Protein AF-A0A2U2S6L4-F1 (afdb_monomer)

Structure (mmCIF, N/CA/C/O backbone):
data_AF-A0A2U2S6L4-F1
#
_entry.id   AF-A0A2U2S6L4-F1
#
loop_
_atom_site.group_PDB
_atom_site.id
_atom_site.type_symbol
_atom_site.label_atom_id
_atom_site.label_alt_id
_atom_site.label_comp_id
_atom_site.label_asym_id
_atom_site.label_entity_id
_atom_site.label_seq_id
_atom_site.pdbx_PDB_ins_code
_atom_site.Cartn_x
_atom_site.Cartn_y
_atom_site.Cartn_z
_atom_site.occupancy
_atom_site.B_iso_or_equiv
_atom_site.auth_seq_id
_atom_site.auth_comp_id
_atom_site.auth_asym_id
_atom_site.auth_atom_id
_atom_site.pdbx_PDB_model_num
ATOM 1 N N . MET A 1 1 ? 7.373 39.836 -43.367 1.00 40.91 1 MET A N 1
ATOM 2 C CA . MET A 1 1 ? 7.093 38.589 -42.622 1.00 40.91 1 MET A CA 1
ATOM 3 C C . MET A 1 1 ? 6.977 38.951 -41.150 1.00 40.91 1 MET A C 1
ATOM 5 O O . MET A 1 1 ? 7.916 39.569 -40.660 1.00 40.91 1 MET A O 1
ATOM 9 N N . PRO A 1 2 ? 5.854 38.688 -40.461 1.00 42.12 2 PRO A N 1
ATOM 10 C CA . PRO A 1 2 ? 5.768 38.986 -39.038 1.00 42.12 2 PRO A CA 1
ATOM 11 C C . PRO A 1 2 ? 6.631 37.982 -38.268 1.00 42.12 2 PRO A C 1
ATOM 13 O O . PRO A 1 2 ? 6.464 36.773 -38.412 1.00 42.12 2 PRO A O 1
ATOM 16 N N . SER A 1 3 ? 7.578 38.494 -37.485 1.00 44.84 3 SER A N 1
ATOM 17 C CA . SER A 1 3 ? 8.370 37.693 -36.554 1.00 44.84 3 SER A CA 1
ATOM 18 C C . SER A 1 3 ? 7.541 37.500 -35.285 1.00 44.84 3 SER A C 1
ATOM 20 O O . SER A 1 3 ? 7.165 38.479 -34.638 1.00 44.84 3 SER A O 1
ATOM 22 N N . ILE A 1 4 ? 7.185 36.257 -34.964 1.00 55.34 4 ILE A N 1
ATOM 23 C CA . ILE A 1 4 ? 6.431 35.930 -33.750 1.00 55.34 4 ILE A CA 1
ATOM 24 C C . ILE A 1 4 ? 7.430 35.873 -32.595 1.00 55.34 4 ILE A C 1
ATOM 26 O O . ILE A 1 4 ? 8.227 34.943 -32.497 1.00 55.34 4 ILE A O 1
ATOM 30 N N . TYR A 1 5 ? 7.387 36.869 -31.715 1.00 46.88 5 TYR A N 1
ATOM 31 C CA . TYR A 1 5 ? 8.168 36.867 -30.482 1.00 46.88 5 TYR A CA 1
ATOM 32 C C . TYR A 1 5 ? 7.398 36.110 -29.399 1.00 46.88 5 TYR A C 1
ATOM 34 O O . TYR A 1 5 ? 6.384 36.586 -28.890 1.00 46.88 5 TYR A O 1
ATOM 42 N N . LEU A 1 6 ? 7.875 34.915 -29.049 1.00 51.97 6 LEU A N 1
ATOM 43 C CA . LEU A 1 6 ? 7.353 34.164 -27.910 1.00 51.97 6 LEU A CA 1
ATOM 44 C C . LEU A 1 6 ? 7.905 34.772 -26.617 1.00 51.97 6 LEU A C 1
ATOM 46 O O . LEU A 1 6 ? 9.115 34.820 -26.404 1.00 51.97 6 LEU A O 1
ATOM 50 N N . THR A 1 7 ? 7.013 35.244 -25.747 1.00 67.88 7 THR A N 1
ATOM 51 C CA . THR A 1 7 ? 7.398 35.706 -24.406 1.00 67.88 7 THR A CA 1
ATOM 52 C C . THR A 1 7 ? 7.781 34.510 -23.520 1.00 67.88 7 THR A C 1
ATOM 54 O O . THR A 1 7 ? 7.307 33.400 -23.774 1.00 67.88 7 THR A O 1
ATOM 57 N N . PRO A 1 8 ? 8.566 34.689 -22.440 1.00 68.25 8 PRO A N 1
ATOM 58 C CA . PRO A 1 8 ? 8.906 33.596 -21.520 1.00 68.25 8 PRO A CA 1
ATOM 59 C C . PRO A 1 8 ? 7.680 32.856 -20.957 1.00 68.25 8 PRO A C 1
ATOM 61 O O . PRO A 1 8 ? 7.705 31.637 -20.795 1.00 68.25 8 PRO A O 1
ATOM 64 N N . ALA A 1 9 ? 6.575 33.574 -20.723 1.00 62.75 9 ALA A N 1
ATOM 65 C CA . ALA A 1 9 ? 5.307 32.979 -20.309 1.00 62.75 9 ALA A CA 1
ATOM 66 C C . ALA A 1 9 ? 4.676 32.137 -21.431 1.00 62.75 9 ALA A C 1
ATOM 68 O O . ALA A 1 9 ? 4.235 31.019 -21.184 1.00 62.75 9 ALA A O 1
ATOM 69 N N . SER A 1 10 ? 4.683 32.636 -22.673 1.00 63.09 10 SER A N 1
ATOM 70 C CA . SER A 1 10 ? 4.192 31.902 -23.848 1.00 63.09 10 SER A CA 1
ATOM 71 C C . SER A 1 10 ? 4.990 30.624 -24.105 1.00 63.09 10 SER A C 1
ATOM 73 O O . SER A 1 10 ? 4.398 29.611 -24.455 1.00 63.09 10 SER A O 1
ATOM 75 N N . ILE A 1 11 ? 6.310 30.655 -23.883 1.00 66.12 11 ILE A N 1
ATOM 76 C CA . ILE A 1 11 ? 7.166 29.465 -23.945 1.00 66.12 11 ILE A CA 1
ATOM 77 C C . ILE A 1 11 ? 6.726 28.471 -22.869 1.00 66.12 11 ILE A C 1
ATOM 79 O O . ILE A 1 11 ? 6.432 27.337 -23.209 1.00 66.12 11 ILE A O 1
ATOM 83 N N . SER A 1 12 ? 6.569 28.898 -21.610 1.00 70.75 12 SER A N 1
ATOM 84 C CA . SER A 1 12 ? 6.139 28.025 -20.504 1.00 70.75 12 SER A CA 1
ATOM 85 C C . SER A 1 12 ? 4.807 27.307 -20.770 1.00 70.75 12 SER A C 1
ATOM 87 O O . SER A 1 12 ? 4.720 26.090 -20.607 1.00 70.75 12 SER A O 1
ATOM 89 N N . TYR A 1 13 ? 3.783 28.027 -21.244 1.00 71.00 13 TYR A N 1
ATOM 90 C CA . TYR A 1 13 ? 2.489 27.427 -21.589 1.00 71.00 13 TYR A CA 1
ATOM 91 C C . TYR A 1 13 ? 2.580 26.476 -22.780 1.00 71.00 13 TYR A C 1
ATOM 93 O O . TYR A 1 13 ? 1.948 25.424 -22.762 1.00 71.00 13 TYR A O 1
ATOM 101 N N . LEU A 1 14 ? 3.375 26.811 -23.799 1.00 65.62 14 LEU A N 1
ATOM 102 C CA . LEU A 1 14 ? 3.595 25.930 -24.942 1.00 65.62 14 LEU A CA 1
ATOM 103 C C . LEU A 1 14 ? 4.304 24.642 -24.503 1.00 65.62 14 LEU A C 1
ATOM 105 O O . LEU A 1 14 ? 3.904 23.560 -24.917 1.00 65.62 14 LEU A O 1
ATOM 109 N N . THR A 1 15 ? 5.293 24.734 -23.609 1.00 64.81 15 THR A N 1
ATOM 110 C CA . THR A 1 15 ? 5.980 23.566 -23.044 1.00 64.81 15 THR A CA 1
ATOM 111 C C . THR A 1 15 ? 5.035 22.724 -22.193 1.00 64.81 15 THR A C 1
ATOM 113 O O . THR A 1 15 ? 5.017 21.509 -22.343 1.00 64.81 15 THR A O 1
ATOM 116 N N . GLN A 1 16 ? 4.214 23.340 -21.337 1.00 63.97 16 GLN A N 1
ATOM 117 C CA . GLN A 1 16 ? 3.205 22.629 -20.542 1.00 63.97 16 GLN A CA 1
ATOM 118 C C . GLN A 1 16 ? 2.153 21.952 -21.423 1.00 63.97 16 GLN A C 1
ATOM 120 O O . GLN A 1 16 ? 1.771 20.819 -21.152 1.00 63.97 16 GLN A O 1
ATOM 125 N N . PHE A 1 17 ? 1.710 22.618 -22.490 1.00 65.12 17 PHE A N 1
ATOM 126 C CA . PHE A 1 17 ? 0.735 22.080 -23.431 1.00 65.12 17 PHE A CA 1
ATOM 127 C C . PHE A 1 17 ? 1.316 20.929 -24.259 1.00 65.12 17 PHE A C 1
ATOM 129 O O . PHE A 1 17 ? 0.673 19.895 -24.383 1.00 65.12 17 PHE A O 1
ATOM 136 N N . ILE A 1 18 ? 2.546 21.062 -24.765 1.00 62.31 18 ILE A N 1
ATOM 137 C CA . ILE A 1 18 ? 3.251 19.989 -25.481 1.00 62.31 18 ILE A CA 1
ATOM 138 C C . ILE A 1 18 ? 3.532 18.812 -24.544 1.00 62.31 18 ILE A C 1
ATOM 140 O O . ILE A 1 18 ? 3.351 17.673 -24.953 1.00 62.31 18 ILE A O 1
ATOM 144 N N . LEU A 1 19 ? 3.914 19.060 -23.288 1.00 58.19 19 LEU A N 1
ATOM 145 C CA . LEU A 1 19 ? 4.127 18.008 -22.294 1.00 58.19 19 LEU A CA 1
ATOM 146 C C . LEU A 1 19 ? 2.813 17.295 -21.952 1.00 58.19 19 LEU A C 1
ATOM 148 O O . LEU A 1 19 ? 2.780 16.073 -21.941 1.00 58.19 19 LEU A O 1
ATOM 152 N N . ALA A 1 20 ? 1.718 18.030 -21.740 1.00 57.88 20 ALA A N 1
ATOM 153 C CA . ALA A 1 20 ? 0.396 17.448 -21.513 1.00 57.88 20 ALA A CA 1
ATOM 154 C C . ALA A 1 20 ? -0.081 16.636 -22.730 1.00 57.88 20 ALA A C 1
ATOM 156 O O . ALA A 1 20 ? -0.574 15.520 -22.575 1.00 57.88 20 ALA A O 1
ATOM 157 N N . LEU A 1 21 ? 0.123 17.151 -23.946 1.00 58.25 21 LEU A N 1
ATOM 158 C CA . LEU A 1 21 ? -0.222 16.462 -25.188 1.00 58.25 21 LEU A CA 1
ATOM 159 C C . LEU A 1 21 ? 0.641 15.206 -25.391 1.00 58.25 21 LEU A C 1
ATOM 161 O O . LEU A 1 21 ? 0.104 14.155 -25.720 1.00 58.25 21 LEU A O 1
ATOM 165 N N . ALA A 1 22 ? 1.947 15.278 -25.118 1.00 57.03 22 ALA A N 1
ATOM 166 C CA . ALA A 1 22 ? 2.870 14.146 -25.169 1.00 57.03 22 ALA A CA 1
ATOM 167 C C . ALA A 1 22 ? 2.536 13.078 -24.116 1.00 57.03 22 ALA A C 1
ATOM 169 O O . ALA A 1 22 ? 2.521 11.903 -24.454 1.00 57.03 22 ALA A O 1
ATOM 170 N N . ILE A 1 23 ? 2.164 13.472 -22.890 1.00 56.69 23 ILE A N 1
ATOM 171 C CA . ILE A 1 23 ? 1.639 12.565 -21.849 1.00 56.69 23 ILE A CA 1
ATOM 172 C C . ILE A 1 23 ? 0.358 11.863 -22.322 1.00 56.69 23 ILE A C 1
ATOM 174 O O . ILE A 1 23 ? 0.094 10.728 -21.936 1.00 56.69 23 ILE A O 1
ATOM 178 N N . THR A 1 24 ? -0.443 12.523 -23.163 1.00 55.47 24 THR A N 1
ATOM 179 C CA . THR A 1 24 ? -1.671 11.934 -23.716 1.00 55.47 24 THR A CA 1
ATOM 180 C C . THR A 1 24 ? -1.384 11.008 -24.909 1.00 55.47 24 THR A C 1
ATOM 182 O O . THR A 1 24 ? -2.159 10.085 -25.155 1.00 55.47 24 THR A O 1
ATOM 185 N N . LEU A 1 25 ? -0.282 11.245 -25.631 1.00 59.03 25 LEU A N 1
ATOM 186 C CA . LEU A 1 25 ? 0.126 10.513 -26.835 1.00 59.03 25 LEU A CA 1
ATOM 187 C C . LEU A 1 25 ? 0.996 9.286 -26.535 1.00 59.03 25 LEU A C 1
ATOM 189 O O . LEU A 1 25 ? 0.786 8.270 -27.175 1.00 59.03 25 LEU A O 1
ATOM 193 N N . PHE A 1 26 ? 1.934 9.367 -25.586 1.00 62.81 26 PHE A N 1
ATOM 194 C CA . PHE A 1 26 ? 2.838 8.273 -25.217 1.00 62.81 26 PHE A CA 1
ATOM 195 C C . PHE A 1 26 ? 3.174 8.322 -23.724 1.00 62.81 26 PHE A C 1
ATOM 197 O O . PHE A 1 26 ? 3.838 9.246 -23.249 1.00 62.81 26 PHE A O 1
ATOM 204 N N . LEU A 1 27 ? 2.741 7.304 -22.979 1.00 73.75 27 LEU A N 1
ATOM 205 C CA . LEU A 1 27 ? 3.004 7.194 -21.544 1.00 73.75 27 LEU A CA 1
ATOM 206 C C . LEU A 1 27 ? 3.323 5.752 -21.156 1.00 73.75 27 LEU A C 1
ATOM 208 O O . LEU A 1 27 ? 2.556 4.836 -21.460 1.00 73.75 27 LEU A O 1
ATOM 212 N N . LEU A 1 28 ? 4.415 5.548 -20.414 1.00 79.44 28 LEU A N 1
ATOM 213 C CA . LEU A 1 28 ? 4.635 4.269 -19.746 1.00 79.44 28 LEU A CA 1
ATOM 214 C C . LEU A 1 28 ? 3.779 4.183 -18.485 1.00 79.44 28 LEU A C 1
ATOM 216 O O . LEU A 1 28 ? 3.779 5.075 -17.641 1.00 79.44 28 LEU A O 1
ATOM 220 N N . ASN A 1 29 ? 3.086 3.067 -18.335 1.00 80.25 29 ASN A N 1
ATOM 221 C CA . ASN A 1 29 ? 2.280 2.734 -17.177 1.00 80.25 29 ASN A CA 1
ATOM 222 C C . ASN A 1 29 ? 2.922 1.551 -16.463 1.00 80.25 29 ASN A C 1
ATOM 224 O O . ASN A 1 29 ? 3.122 0.490 -17.053 1.00 80.25 29 ASN A O 1
ATOM 228 N N . LEU A 1 30 ? 3.240 1.729 -15.187 1.00 84.75 30 LEU A N 1
ATOM 229 C CA . LEU A 1 30 ? 3.787 0.686 -14.336 1.00 84.75 30 LEU A CA 1
ATOM 230 C C . LEU A 1 30 ? 2.748 0.298 -13.286 1.00 84.75 30 LEU A C 1
ATOM 232 O O . LEU A 1 30 ? 2.517 1.041 -12.336 1.00 84.75 30 LEU A O 1
ATOM 236 N N . GLY A 1 31 ? 2.135 -0.869 -13.462 1.00 87.00 31 GLY A N 1
ATOM 237 C CA . GLY A 1 31 ? 1.241 -1.482 -12.485 1.00 87.00 31 GLY A CA 1
ATOM 238 C C . GLY A 1 31 ? 2.015 -2.327 -11.475 1.00 87.00 31 GLY A C 1
ATOM 239 O O . GLY A 1 31 ? 2.869 -3.124 -11.868 1.00 87.00 31 GLY A O 1
ATOM 240 N N . ILE A 1 32 ? 1.705 -2.174 -10.188 1.00 86.06 32 ILE A N 1
ATOM 241 C CA . ILE A 1 32 ? 2.258 -2.970 -9.087 1.00 86.06 32 ILE A CA 1
ATOM 242 C C . ILE A 1 32 ? 1.113 -3.593 -8.290 1.00 86.06 32 ILE A C 1
ATOM 244 O O . ILE A 1 32 ? 0.419 -2.879 -7.574 1.00 86.06 32 ILE A O 1
ATOM 248 N N . ASP A 1 33 ? 0.956 -4.911 -8.363 1.00 89.00 33 ASP A N 1
ATOM 249 C CA . ASP A 1 33 ? 0.065 -5.668 -7.476 1.00 89.00 33 ASP A CA 1
ATOM 250 C C . ASP A 1 33 ? 0.804 -5.979 -6.171 1.00 89.00 33 ASP A C 1
ATOM 252 O O . ASP A 1 33 ? 1.766 -6.757 -6.161 1.00 89.00 33 ASP A O 1
ATOM 256 N N . CYS A 1 34 ? 0.445 -5.284 -5.090 1.00 82.44 34 CYS A N 1
ATOM 257 C CA . CYS A 1 34 ? 1.246 -5.285 -3.874 1.00 82.44 34 CYS A CA 1
ATOM 258 C C . CYS A 1 34 ? 0.904 -6.461 -2.952 1.00 82.44 34 CYS A C 1
ATOM 260 O O . CYS A 1 34 ? -0.242 -6.721 -2.600 1.00 82.44 34 CYS A O 1
ATOM 262 N N . ALA A 1 35 ? 1.950 -7.092 -2.427 1.00 81.75 35 ALA A N 1
ATOM 263 C CA . ALA A 1 35 ? 1.879 -8.138 -1.420 1.00 81.75 35 ALA A CA 1
ATOM 264 C C . ALA A 1 35 ? 2.889 -7.863 -0.298 1.00 81.75 35 ALA A C 1
ATOM 266 O O . ALA A 1 35 ? 3.902 -7.193 -0.497 1.00 81.75 35 ALA A O 1
ATOM 267 N N . THR A 1 36 ? 2.631 -8.411 0.891 1.00 79.12 36 THR A N 1
ATOM 268 C CA . THR A 1 36 ? 3.566 -8.332 2.030 1.00 79.12 36 THR A CA 1
ATOM 269 C C . THR A 1 36 ? 4.809 -9.198 1.832 1.00 79.12 36 THR A C 1
ATOM 271 O O . THR A 1 36 ? 5.859 -8.904 2.397 1.00 79.12 36 THR A O 1
ATOM 274 N N . ASP A 1 37 ? 4.698 -10.251 1.022 1.00 82.50 37 ASP A N 1
ATOM 275 C CA . ASP A 1 37 ? 5.812 -11.081 0.579 1.00 82.50 37 ASP A CA 1
ATOM 276 C C . ASP A 1 37 ? 6.325 -10.560 -0.777 1.00 82.50 37 ASP A C 1
ATOM 278 O O . ASP A 1 37 ? 5.578 -10.615 -1.760 1.00 82.50 37 ASP A O 1
ATOM 282 N N . PRO A 1 38 ? 7.584 -10.091 -0.876 1.00 78.88 38 PRO A N 1
ATOM 283 C CA . PRO A 1 38 ? 8.157 -9.602 -2.129 1.00 78.88 38 PRO A CA 1
ATOM 284 C C . PRO A 1 38 ? 8.105 -10.612 -3.281 1.00 78.88 38 PRO A C 1
ATOM 286 O O . PRO A 1 38 ? 8.067 -10.202 -4.438 1.00 78.88 38 PRO A O 1
ATOM 289 N N . ALA A 1 39 ? 8.089 -11.918 -2.987 1.00 85.25 39 ALA A N 1
ATOM 290 C CA . ALA A 1 39 ? 7.991 -12.971 -3.996 1.00 85.25 39 ALA A CA 1
ATOM 291 C C . ALA A 1 39 ? 6.586 -13.109 -4.613 1.00 85.25 39 ALA A C 1
ATOM 293 O O . ALA A 1 39 ? 6.388 -13.898 -5.534 1.00 85.25 39 ALA A O 1
ATOM 294 N N . LYS A 1 40 ? 5.605 -12.368 -4.090 1.00 84.81 40 LYS A N 1
ATOM 295 C CA . LYS A 1 40 ? 4.209 -12.361 -4.547 1.00 84.81 40 LYS A CA 1
ATOM 296 C C . LYS A 1 40 ? 3.778 -11.017 -5.124 1.00 84.81 40 LYS A C 1
ATOM 298 O O . LYS A 1 40 ? 2.611 -10.855 -5.446 1.00 84.81 40 LYS A O 1
ATOM 303 N N . VAL A 1 41 ? 4.700 -10.063 -5.249 1.00 86.25 41 VAL A N 1
ATOM 304 C CA . VAL A 1 41 ? 4.415 -8.766 -5.869 1.00 86.25 41 VAL A CA 1
ATOM 305 C C . VAL A 1 41 ? 4.443 -8.917 -7.384 1.00 86.25 41 VAL A C 1
ATOM 307 O O . VAL A 1 41 ? 5.458 -9.343 -7.939 1.00 86.25 41 VAL A O 1
ATOM 310 N N . GLY A 1 42 ? 3.352 -8.555 -8.051 1.00 91.69 42 GLY A N 1
ATOM 311 C CA . GLY A 1 42 ? 3.271 -8.499 -9.509 1.00 91.69 42 GLY A CA 1
ATOM 312 C C . GLY A 1 42 ? 3.690 -7.129 -10.036 1.00 91.69 42 GLY A C 1
ATOM 313 O O . GLY A 1 42 ? 3.348 -6.106 -9.452 1.00 91.69 42 GLY A O 1
ATOM 314 N N . LEU A 1 43 ? 4.425 -7.095 -11.145 1.00 92.06 43 LEU A N 1
ATOM 315 C CA . LEU A 1 43 ? 4.815 -5.877 -11.852 1.00 92.06 43 LEU A CA 1
ATOM 316 C C . LEU A 1 43 ? 4.431 -6.006 -13.323 1.00 92.06 43 LEU A C 1
ATOM 318 O O . LEU A 1 43 ? 4.808 -6.987 -13.965 1.00 92.06 43 LEU A O 1
ATOM 322 N N . ALA A 1 44 ? 3.750 -5.004 -13.868 1.00 94.94 44 ALA A N 1
ATOM 323 C CA . ALA A 1 44 ? 3.414 -4.924 -15.284 1.00 94.94 44 ALA A CA 1
ATOM 324 C C . ALA A 1 44 ? 3.838 -3.567 -15.849 1.00 94.94 44 ALA A C 1
ATOM 326 O O . ALA A 1 44 ? 3.433 -2.530 -15.333 1.00 94.94 44 ALA A O 1
ATOM 327 N N . LEU A 1 45 ? 4.645 -3.579 -16.908 1.00 92.75 45 LEU A N 1
ATOM 328 C CA . LEU A 1 45 ? 4.951 -2.393 -17.696 1.00 92.75 45 LEU A CA 1
ATOM 329 C C . LEU A 1 45 ? 4.090 -2.411 -18.949 1.00 92.75 45 LEU A C 1
ATOM 331 O O . LEU A 1 45 ? 4.112 -3.390 -19.698 1.00 92.75 45 LEU A O 1
ATOM 335 N N . ALA A 1 46 ? 3.386 -1.319 -19.189 1.00 90.31 46 ALA A N 1
ATOM 336 C CA . ALA A 1 46 ? 2.590 -1.119 -20.378 1.00 90.31 46 ALA A CA 1
ATOM 337 C C . ALA A 1 46 ? 2.902 0.227 -21.024 1.00 90.31 46 ALA A C 1
ATOM 339 O O . ALA A 1 46 ? 3.247 1.187 -20.340 1.00 90.31 46 ALA A O 1
ATOM 340 N N . GLU A 1 47 ? 2.750 0.301 -22.333 1.00 90.00 47 GLU A N 1
ATOM 341 C CA . GLU A 1 47 ? 2.757 1.550 -23.078 1.00 90.00 47 GLU A CA 1
ATOM 342 C C . GLU A 1 47 ? 1.320 1.936 -23.408 1.00 90.00 47 GLU A C 1
ATOM 344 O O . GLU A 1 47 ? 0.497 1.091 -23.766 1.00 90.00 47 GLU A O 1
ATOM 349 N N . TRP A 1 48 ? 1.005 3.212 -23.216 1.00 80.69 48 TRP A N 1
ATOM 350 C CA . TRP A 1 48 ? -0.232 3.812 -23.680 1.00 80.69 48 TRP A CA 1
ATOM 351 C C . TRP A 1 48 ? 0.069 4.695 -24.879 1.00 80.69 48 TRP A C 1
ATOM 353 O O . TRP A 1 48 ? 0.775 5.692 -24.729 1.00 80.69 48 TRP A O 1
ATOM 363 N N . ASP A 1 49 ? -0.501 4.336 -26.024 1.00 83.38 49 ASP A N 1
ATOM 364 C CA . ASP A 1 49 ? -0.441 5.108 -27.262 1.00 83.38 49 ASP A CA 1
ATOM 365 C C . ASP A 1 49 ? -1.844 5.197 -27.868 1.00 83.38 49 ASP A C 1
ATOM 367 O O . ASP A 1 49 ? -2.515 4.182 -28.064 1.00 83.38 49 ASP A O 1
ATOM 371 N N . ASN A 1 50 ? -2.311 6.419 -28.143 1.00 76.88 50 ASN A N 1
ATOM 372 C CA . ASN A 1 50 ? -3.535 6.686 -28.909 1.00 76.88 50 ASN A CA 1
ATOM 373 C C . ASN A 1 50 ? -4.744 5.806 -28.518 1.00 76.88 50 ASN A C 1
ATOM 375 O O . ASN A 1 50 ? -5.370 5.149 -29.354 1.00 76.88 50 ASN A O 1
ATOM 379 N N . HIS A 1 51 ? -5.092 5.807 -27.228 1.00 78.25 51 HIS A N 1
ATOM 380 C CA . HIS A 1 51 ? -6.204 5.034 -26.650 1.00 78.25 51 HIS A CA 1
ATOM 381 C C . HIS A 1 51 ? -6.027 3.510 -26.618 1.00 78.25 51 HIS A C 1
ATOM 383 O O . HIS A 1 51 ? -6.995 2.780 -26.387 1.00 78.25 51 HIS A O 1
ATOM 38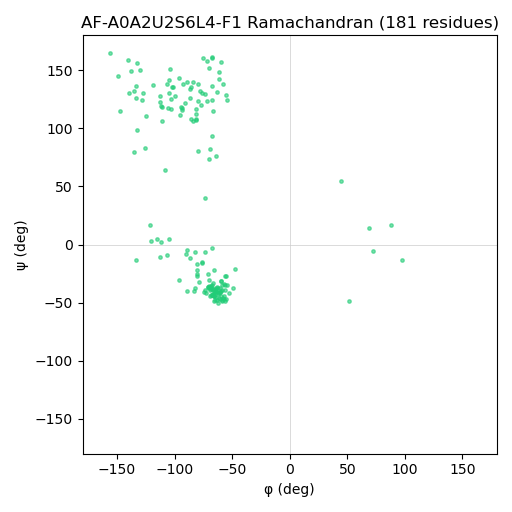9 N N . ARG A 1 52 ? -4.808 3.012 -26.825 1.00 84.50 52 ARG A N 1
ATOM 390 C CA . ARG A 1 52 ? -4.470 1.596 -26.701 1.00 84.50 52 ARG A CA 1
ATOM 391 C C . ARG A 1 52 ? -3.424 1.406 -25.617 1.00 84.50 52 ARG A C 1
ATOM 393 O O . ARG A 1 52 ? -2.456 2.152 -25.539 1.00 84.50 52 ARG A O 1
ATOM 400 N N . THR A 1 53 ? -3.627 0.375 -24.805 1.00 87.56 53 THR A N 1
ATOM 401 C CA . THR A 1 53 ? -2.627 -0.116 -23.858 1.00 87.56 53 THR A CA 1
ATOM 402 C C . THR A 1 53 ? -2.000 -1.380 -24.423 1.00 87.56 53 THR A C 1
ATOM 404 O O . THR A 1 53 ? -2.717 -2.346 -24.688 1.00 87.56 53 THR A O 1
ATOM 407 N N . GLU A 1 54 ? -0.679 -1.411 -24.543 1.00 93.06 54 GLU A N 1
ATOM 408 C CA . GLU A 1 54 ? 0.072 -2.629 -24.833 1.00 93.06 54 GLU A CA 1
ATOM 409 C C . GLU A 1 54 ? 0.919 -3.019 -23.624 1.00 93.06 54 GLU A C 1
ATOM 411 O O . GLU A 1 54 ? 1.675 -2.209 -23.095 1.00 93.06 54 GLU A O 1
ATOM 416 N N . ILE A 1 55 ? 0.800 -4.267 -23.165 1.00 94.50 55 ILE A N 1
ATOM 417 C CA . ILE A 1 55 ? 1.636 -4.781 -22.077 1.00 94.50 55 ILE A CA 1
ATOM 418 C C . ILE A 1 55 ? 2.982 -5.197 -22.664 1.00 94.50 55 ILE A C 1
ATOM 420 O O . ILE A 1 55 ? 3.075 -6.185 -23.387 1.00 94.50 55 ILE A O 1
ATOM 424 N N . LEU A 1 56 ? 4.035 -4.477 -22.296 1.00 94.19 56 LEU A N 1
ATOM 425 C CA . LEU A 1 56 ? 5.392 -4.739 -22.760 1.00 94.19 56 LEU A CA 1
ATOM 426 C C . LEU A 1 56 ? 6.070 -5.836 -21.938 1.00 94.19 56 LEU A C 1
ATOM 428 O O . LEU A 1 56 ? 6.841 -6.640 -22.465 1.00 94.19 56 LEU A O 1
ATOM 432 N N . ARG A 1 57 ? 5.859 -5.834 -20.615 1.00 94.94 57 ARG A N 1
ATOM 433 C CA . ARG A 1 57 ? 6.538 -6.745 -19.681 1.00 94.94 57 ARG A CA 1
ATOM 434 C C . ARG A 1 57 ? 5.653 -7.069 -18.492 1.00 94.94 57 ARG A C 1
ATOM 436 O O . ARG A 1 57 ? 4.977 -6.193 -17.967 1.00 94.94 57 ARG A O 1
ATOM 443 N N . VAL A 1 58 ? 5.753 -8.303 -18.006 1.00 95.00 58 VAL A N 1
ATOM 444 C CA . VAL A 1 58 ? 5.175 -8.730 -16.728 1.00 95.00 58 VAL A CA 1
ATOM 445 C C . VAL A 1 58 ? 6.208 -9.557 -15.983 1.00 95.00 58 VAL A C 1
ATOM 447 O O . VAL A 1 58 ? 6.821 -10.452 -16.564 1.00 95.00 58 VAL A O 1
ATOM 450 N N . VAL A 1 59 ? 6.419 -9.265 -14.702 1.00 94.88 59 VAL A N 1
ATOM 451 C CA . VAL A 1 59 ? 7.247 -10.098 -13.826 1.00 94.88 59 VAL A CA 1
ATOM 452 C C . VAL A 1 59 ? 6.638 -10.198 -12.438 1.00 94.88 59 VAL A C 1
ATOM 454 O O . VAL A 1 59 ? 5.881 -9.334 -12.010 1.00 94.88 59 VAL A O 1
ATOM 457 N N . VAL A 1 60 ? 7.027 -11.243 -11.717 1.00 93.31 60 VAL A N 1
ATOM 458 C CA . VAL A 1 60 ? 6.781 -11.369 -10.281 1.00 93.31 60 VAL A CA 1
ATOM 459 C C . VAL A 1 60 ? 8.095 -11.099 -9.550 1.00 93.31 60 VAL A C 1
ATOM 461 O O . VAL A 1 60 ? 9.174 -11.468 -10.032 1.00 93.31 60 VAL A O 1
ATOM 464 N N . GLY A 1 61 ? 8.015 -10.417 -8.411 1.00 84.38 61 GLY A N 1
ATOM 465 C CA . GLY A 1 61 ? 9.161 -10.146 -7.557 1.00 84.38 61 GLY A CA 1
ATOM 466 C C . GLY A 1 61 ? 9.831 -11.430 -7.064 1.00 84.38 61 GLY A C 1
ATOM 467 O O . GLY A 1 61 ? 9.249 -12.511 -7.036 1.00 84.38 61 GLY A O 1
ATOM 468 N N . SER A 1 62 ? 11.105 -11.328 -6.694 1.00 82.12 62 SER A N 1
ATOM 469 C CA . SER A 1 62 ? 11.817 -12.398 -5.989 1.00 82.12 62 SER A CA 1
ATOM 470 C C . SER A 1 62 ? 12.996 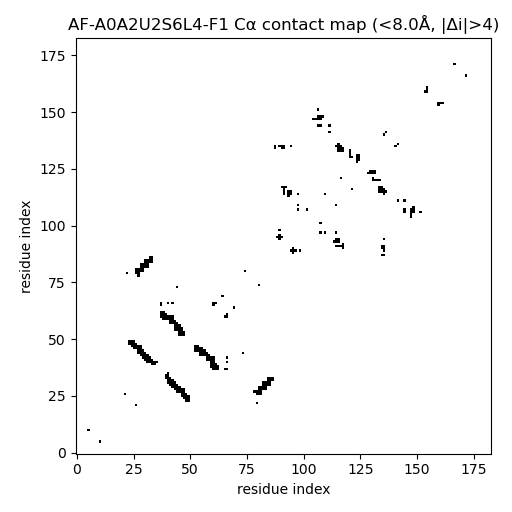-11.819 -5.202 1.00 82.12 62 SER A C 1
ATOM 472 O O . SER A 1 62 ? 13.428 -10.701 -5.493 1.00 82.12 62 SER A O 1
ATOM 474 N N . PRO A 1 63 ? 13.591 -12.565 -4.255 1.00 73.31 63 PRO A N 1
ATOM 475 C CA . PRO A 1 63 ? 14.783 -12.101 -3.541 1.00 73.31 63 PRO A CA 1
ATOM 476 C C . PRO A 1 63 ? 15.956 -11.736 -4.470 1.00 73.31 63 PRO A C 1
ATOM 478 O O . PRO A 1 63 ? 16.675 -10.778 -4.209 1.00 73.31 63 PRO A O 1
ATOM 481 N N . ALA A 1 64 ? 16.123 -12.458 -5.586 1.00 76.06 64 ALA A N 1
ATOM 482 C CA . ALA A 1 64 ? 17.178 -12.204 -6.574 1.00 76.06 64 ALA A CA 1
ATOM 483 C C . ALA A 1 64 ? 16.845 -11.059 -7.553 1.00 76.06 64 ALA A C 1
ATOM 485 O O . ALA A 1 64 ? 17.742 -10.477 -8.165 1.00 76.06 64 ALA A O 1
ATOM 486 N N . LYS A 1 65 ? 15.558 -10.732 -7.721 1.00 75.62 65 LYS A N 1
ATOM 487 C CA . LYS A 1 65 ? 15.057 -9.647 -8.577 1.00 75.62 65 LYS A CA 1
ATOM 488 C C . LYS A 1 65 ? 14.170 -8.739 -7.740 1.00 75.62 65 LYS A C 1
ATOM 490 O O . LYS A 1 65 ? 12.947 -8.886 -7.727 1.00 75.62 65 LYS A O 1
ATOM 495 N N . THR A 1 66 ? 14.801 -7.816 -7.021 1.00 80.81 66 THR A N 1
ATOM 496 C CA . THR A 1 66 ? 14.053 -6.867 -6.198 1.00 80.81 66 THR A CA 1
ATOM 497 C C . THR A 1 66 ? 13.128 -6.021 -7.073 1.00 80.81 66 THR A C 1
ATOM 499 O O . THR A 1 66 ? 13.427 -5.717 -8.234 1.00 80.81 66 THR A O 1
ATOM 502 N N . ILE A 1 67 ? 11.993 -5.628 -6.497 1.00 79.75 67 ILE A N 1
ATOM 503 C CA . ILE A 1 67 ? 10.998 -4.775 -7.154 1.00 79.75 67 ILE A CA 1
ATOM 504 C C . ILE A 1 67 ? 11.654 -3.469 -7.614 1.00 79.75 67 ILE A C 1
ATOM 506 O O . ILE A 1 67 ? 11.582 -3.124 -8.789 1.00 79.75 67 ILE A O 1
ATOM 510 N N . ALA A 1 68 ? 12.406 -2.812 -6.726 1.00 81.69 68 ALA A N 1
ATOM 511 C CA . ALA A 1 68 ? 13.110 -1.567 -7.027 1.00 81.69 68 ALA A CA 1
ATOM 512 C C . ALA A 1 68 ? 14.095 -1.700 -8.204 1.00 81.69 68 ALA A C 1
ATOM 514 O O . ALA A 1 68 ? 14.073 -0.873 -9.113 1.00 81.69 68 ALA A O 1
ATOM 515 N N . ASN A 1 69 ? 14.908 -2.764 -8.241 1.00 80.50 69 ASN A N 1
ATOM 516 C CA . ASN A 1 69 ? 15.848 -2.978 -9.347 1.00 80.50 69 ASN A CA 1
ATOM 517 C C . ASN A 1 69 ? 15.130 -3.262 -10.669 1.00 80.50 69 ASN A C 1
ATOM 519 O O . ASN A 1 69 ? 15.629 -2.901 -11.731 1.00 80.50 69 ASN A O 1
ATOM 523 N N . THR A 1 70 ? 13.973 -3.922 -10.618 1.00 85.44 70 THR A N 1
ATOM 524 C CA . THR A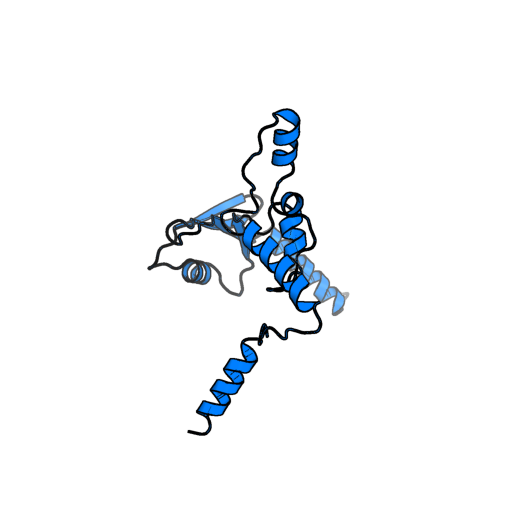 1 70 ? 13.154 -4.176 -11.807 1.00 85.44 70 THR A CA 1
ATOM 525 C C . THR A 1 70 ? 12.614 -2.866 -12.372 1.00 85.44 70 THR A C 1
ATOM 527 O O . THR A 1 70 ? 12.791 -2.606 -13.558 1.00 85.44 70 THR A O 1
ATOM 530 N N . ILE A 1 71 ? 12.043 -2.016 -11.516 1.00 84.00 71 ILE A N 1
ATOM 531 C CA . ILE A 1 71 ? 11.517 -0.699 -11.894 1.00 84.00 71 ILE A CA 1
ATOM 532 C C . ILE A 1 71 ? 12.629 0.182 -12.471 1.00 84.00 71 ILE A C 1
ATOM 534 O O . ILE A 1 71 ? 12.473 0.732 -13.557 1.00 84.00 71 ILE A O 1
ATOM 538 N N . PHE A 1 72 ? 13.786 0.241 -11.804 1.00 84.38 72 PHE A N 1
ATOM 539 C CA . PHE A 1 72 ? 14.941 1.018 -12.264 1.00 84.38 72 PHE A CA 1
ATOM 540 C C . PHE A 1 72 ? 15.451 0.586 -13.649 1.00 84.38 72 PHE A C 1
ATOM 542 O O . PHE A 1 72 ? 15.962 1.397 -14.405 1.00 84.38 7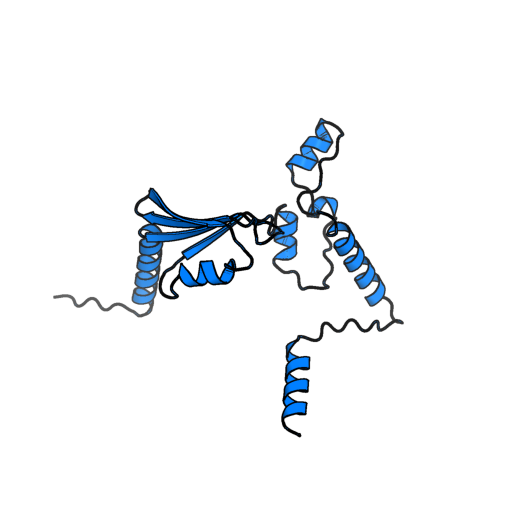2 PHE A O 1
ATOM 549 N N . ARG A 1 73 ? 15.314 -0.696 -14.008 1.00 86.81 73 ARG A N 1
ATOM 550 C CA . ARG A 1 73 ? 15.697 -1.207 -15.337 1.00 86.81 73 ARG A CA 1
ATOM 551 C C . ARG A 1 73 ? 14.652 -0.949 -16.419 1.00 86.81 73 ARG A C 1
ATOM 553 O O . ARG A 1 73 ? 14.937 -1.166 -17.595 1.00 86.81 73 ARG A O 1
ATOM 560 N N . TRP A 1 74 ? 13.423 -0.634 -16.032 1.00 87.38 74 TRP A N 1
ATOM 561 C CA . TRP A 1 74 ? 12.311 -0.422 -16.953 1.00 87.38 74 TRP A CA 1
ATOM 562 C C . TRP A 1 74 ? 12.105 1.047 -17.283 1.00 87.38 74 TRP A C 1
ATOM 564 O O . TRP A 1 74 ? 11.660 1.345 -18.384 1.00 87.38 74 TRP A O 1
ATOM 574 N N . LEU A 1 75 ? 12.429 1.935 -16.346 1.00 82.94 75 LEU A N 1
ATOM 575 C CA . LEU A 1 75 ? 12.222 3.368 -16.478 1.00 82.94 75 LEU A CA 1
ATOM 576 C C . LEU A 1 75 ? 13.555 4.078 -16.703 1.00 82.94 75 LEU A C 1
ATOM 578 O O . LEU A 1 75 ? 14.538 3.782 -16.023 1.00 82.94 75 LEU A O 1
ATOM 582 N N . THR A 1 76 ? 13.576 5.046 -17.615 1.00 78.50 76 THR A N 1
ATOM 583 C CA . THR A 1 76 ? 14.682 6.001 -17.739 1.00 78.50 76 THR A CA 1
ATOM 584 C C . THR A 1 76 ? 14.265 7.353 -17.151 1.00 78.50 76 THR A C 1
ATOM 586 O O . THR A 1 76 ? 13.073 7.669 -17.152 1.00 78.50 76 THR A O 1
ATOM 589 N N . PRO A 1 77 ? 15.202 8.167 -16.627 1.00 71.00 77 PRO A N 1
ATOM 590 C CA . PRO A 1 77 ? 14.877 9.475 -16.048 1.00 71.00 77 PRO A CA 1
ATOM 591 C C . PRO A 1 77 ? 14.144 10.428 -17.004 1.00 71.00 77 PRO A C 1
ATOM 593 O O . PRO A 1 77 ? 13.414 11.311 -16.562 1.00 71.00 77 PRO A O 1
ATOM 596 N N . GLU A 1 78 ? 14.348 10.261 -18.307 1.00 74.69 78 GLU A N 1
ATOM 597 C CA . GLU A 1 78 ? 13.821 11.130 -19.358 1.00 74.69 78 GLU A CA 1
ATOM 598 C C . GLU A 1 78 ? 12.405 10.738 -19.803 1.00 74.69 78 GLU A C 1
ATOM 600 O O . GLU A 1 78 ? 11.763 11.498 -20.529 1.00 74.69 78 GLU A O 1
ATOM 605 N N . GLN A 1 79 ? 11.911 9.567 -19.386 1.00 72.38 79 GLN A N 1
ATOM 606 C CA . GLN A 1 79 ? 10.619 9.047 -19.815 1.00 72.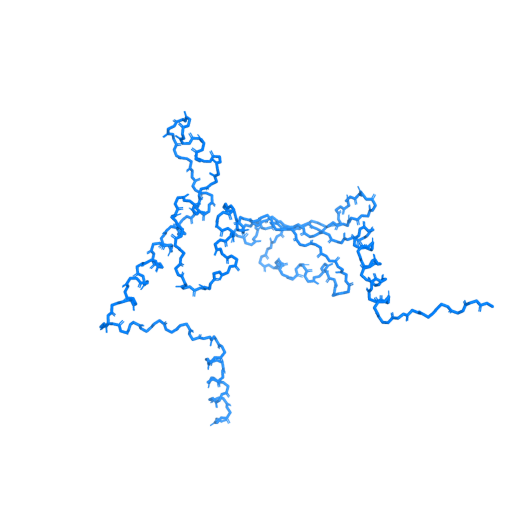38 79 GLN A CA 1
ATOM 607 C C . GLN A 1 79 ? 9.561 9.237 -18.720 1.00 72.38 79 GLN A C 1
ATOM 609 O O . GLN A 1 79 ? 9.674 8.639 -17.645 1.00 72.38 79 GLN A O 1
ATOM 614 N N . PRO A 1 80 ? 8.506 10.036 -18.963 1.00 70.25 80 PRO A N 1
ATOM 615 C CA . PRO A 1 80 ? 7.411 10.149 -18.015 1.00 70.25 80 PRO A CA 1
ATOM 616 C C . PRO A 1 80 ? 6.721 8.790 -17.860 1.00 70.25 80 PRO A C 1
ATOM 618 O O . PRO A 1 80 ? 6.384 8.128 -18.844 1.00 70.25 80 PRO A O 1
ATOM 621 N N . ALA A 1 81 ? 6.512 8.382 -16.610 1.00 77.88 81 ALA A N 1
ATOM 622 C CA . ALA A 1 81 ? 5.843 7.136 -16.275 1.00 77.88 81 ALA A CA 1
ATOM 623 C C . ALA A 1 81 ? 4.789 7.360 -15.189 1.00 77.88 81 ALA A C 1
ATOM 625 O O . ALA A 1 81 ? 5.040 8.038 -14.190 1.00 77.88 81 ALA A O 1
ATOM 626 N N . LEU A 1 82 ? 3.616 6.760 -15.374 1.00 79.69 82 LEU A N 1
ATOM 627 C CA . LEU A 1 82 ? 2.579 6.681 -14.355 1.00 79.69 82 LEU A CA 1
ATOM 628 C C . LEU A 1 82 ? 2.765 5.399 -13.547 1.00 79.69 82 LEU A C 1
ATOM 630 O O . LEU A 1 82 ? 2.722 4.295 -14.089 1.00 79.69 82 LEU A O 1
ATOM 634 N N . LEU A 1 83 ? 2.945 5.550 -12.237 1.00 78.94 83 LEU A N 1
ATOM 635 C CA . LEU A 1 83 ? 3.010 4.434 -11.303 1.00 78.94 83 LEU A CA 1
ATOM 636 C C . LEU A 1 83 ? 1.629 4.186 -10.690 1.00 78.94 83 LEU A C 1
ATOM 638 O O . LEU A 1 83 ? 1.103 5.042 -9.981 1.00 78.94 83 LEU A O 1
ATOM 642 N N . ALA A 1 84 ? 1.068 3.004 -10.925 1.00 78.75 84 ALA A N 1
ATOM 643 C CA . ALA A 1 84 ? -0.178 2.546 -10.328 1.00 78.75 84 ALA A CA 1
ATOM 644 C C . ALA A 1 84 ? 0.119 1.402 -9.350 1.00 78.75 84 ALA A C 1
ATOM 646 O O . ALA A 1 84 ? 0.625 0.358 -9.748 1.00 78.75 84 ALA A O 1
ATOM 647 N N . MET A 1 85 ? -0.186 1.592 -8.067 1.00 76.94 85 MET A N 1
ATOM 648 C CA . MET A 1 85 ? 0.024 0.576 -7.032 1.00 76.94 85 MET A CA 1
ATOM 649 C C . MET A 1 85 ? -1.322 0.074 -6.514 1.00 76.94 85 MET A C 1
ATOM 651 O O . MET A 1 85 ? -2.086 0.854 -5.946 1.00 76.94 85 MET A O 1
ATOM 655 N N . ASP A 1 86 ? -1.590 -1.221 -6.666 1.00 80.19 86 ASP A N 1
ATOM 656 C CA . ASP A 1 86 ? -2.689 -1.905 -5.991 1.00 80.19 86 ASP A CA 1
ATOM 657 C C . ASP A 1 86 ? -2.267 -2.215 -4.556 1.00 80.19 86 ASP A C 1
ATOM 659 O O . ASP A 1 86 ? -1.758 -3.282 -4.216 1.00 80.19 86 ASP A O 1
ATOM 663 N N . ALA A 1 87 ? -2.380 -1.192 -3.723 1.00 71.00 87 ALA A N 1
ATOM 664 C CA . ALA A 1 87 ? -2.233 -1.288 -2.289 1.00 71.00 87 ALA A CA 1
ATOM 665 C C . ALA A 1 87 ? -3.331 -0.437 -1.649 1.00 71.00 87 ALA A C 1
ATOM 667 O O . ALA A 1 87 ? -3.693 0.609 -2.196 1.00 71.00 87 ALA A O 1
ATOM 668 N N . PRO A 1 88 ? -3.824 -0.795 -0.450 1.00 65.62 88 PRO A N 1
ATOM 669 C CA . PRO A 1 88 ? -4.804 0.005 0.282 1.00 65.62 88 PRO A CA 1
ATOM 670 C C . PRO A 1 88 ? -4.162 1.265 0.900 1.00 65.62 88 PRO A C 1
ATOM 672 O O . PRO A 1 88 ? -4.461 1.643 2.032 1.00 65.62 88 PRO A O 1
ATOM 675 N N . LEU A 1 89 ? -3.253 1.923 0.173 1.00 62.03 89 LEU A N 1
ATOM 676 C CA . LEU A 1 89 ? -2.608 3.169 0.559 1.00 62.03 89 LEU A CA 1
ATOM 677 C C . LEU A 1 89 ? -3.666 4.272 0.561 1.00 62.03 89 LEU A C 1
ATOM 679 O O . LEU A 1 89 ? -3.982 4.879 -0.456 1.00 62.03 89 LEU A O 1
ATOM 683 N N . GLY A 1 90 ? -4.253 4.489 1.733 1.00 63.25 90 GLY A N 1
ATOM 684 C CA . GLY A 1 90 ? -5.284 5.495 1.937 1.00 63.25 90 GLY A CA 1
ATOM 685 C C . GLY A 1 90 ? -6.714 5.030 1.673 1.00 63.25 90 GLY A C 1
ATOM 686 O O . GLY A 1 90 ? -7.615 5.862 1.572 1.00 63.25 90 GLY A O 1
ATOM 687 N N . TRP A 1 91 ? -6.940 3.717 1.624 1.00 65.56 91 TRP A N 1
ATOM 688 C CA . TRP A 1 91 ? -8.276 3.132 1.661 1.00 65.56 91 TRP A CA 1
ATOM 689 C C . TRP A 1 91 ? -8.543 2.527 3.049 1.00 65.56 91 TRP A C 1
ATOM 691 O O . TRP A 1 91 ? -7.724 1.742 3.525 1.00 65.56 91 TRP A O 1
ATOM 701 N N . PRO A 1 92 ? -9.678 2.819 3.713 1.00 77.50 92 PRO A N 1
ATOM 702 C CA . PRO A 1 92 ? -10.803 3.659 3.280 1.00 77.50 92 PRO A CA 1
ATOM 703 C C . PRO A 1 92 ? -10.452 5.147 3.154 1.00 77.50 92 PRO A C 1
ATOM 705 O O . PRO A 1 92 ? -9.495 5.599 3.764 1.00 77.50 92 PRO A O 1
ATOM 708 N N . ALA A 1 93 ? -11.258 5.924 2.420 1.00 83.19 93 ALA A N 1
ATOM 709 C CA . ALA A 1 93 ? -10.978 7.338 2.118 1.00 83.19 93 ALA A CA 1
ATOM 710 C C . ALA A 1 93 ? -10.606 8.195 3.347 1.00 83.19 93 ALA A C 1
ATOM 712 O O . ALA A 1 93 ? -9.723 9.047 3.276 1.00 83.19 93 ALA A O 1
ATOM 713 N N . THR A 1 94 ? -11.240 7.938 4.491 1.00 84.69 94 THR A N 1
ATOM 714 C CA . THR A 1 94 ? -10.936 8.586 5.773 1.00 84.69 94 THR A CA 1
ATOM 715 C C . THR A 1 94 ? -9.524 8.275 6.274 1.00 84.69 94 THR A C 1
ATOM 717 O O . THR A 1 94 ? -8.876 9.161 6.828 1.00 84.69 94 THR A O 1
ATOM 720 N N . LEU A 1 95 ? -9.014 7.057 6.059 1.00 84.06 95 LEU A N 1
ATOM 721 C CA . LEU A 1 95 ? -7.624 6.690 6.340 1.00 84.06 95 LEU A CA 1
ATOM 722 C C . LEU A 1 95 ? -6.664 7.474 5.448 1.00 84.06 95 LEU A C 1
ATOM 724 O O . LEU A 1 95 ? -5.725 8.070 5.963 1.00 84.06 95 LEU A O 1
ATOM 728 N N . GLY A 1 96 ? -6.923 7.535 4.140 1.00 81.31 96 GLY A N 1
ATOM 729 C CA . GLY A 1 96 ? -6.085 8.294 3.206 1.00 81.31 96 GLY A CA 1
ATOM 730 C C . GLY A 1 96 ? -5.998 9.773 3.555 1.00 81.31 96 GLY A C 1
ATOM 731 O O . GLY A 1 96 ? -4.901 10.314 3.672 1.00 81.31 96 GLY A O 1
ATOM 732 N N . GLN A 1 97 ? -7.143 10.400 3.823 1.00 85.69 97 GLN A N 1
ATOM 733 C CA . GLN A 1 97 ? -7.209 11.797 4.260 1.00 85.69 97 GLN A CA 1
ATOM 734 C C . GLN A 1 97 ? -6.454 12.030 5.573 1.00 85.69 97 GLN A C 1
ATOM 736 O O . GLN A 1 97 ? -5.756 13.031 5.709 1.00 85.69 97 GLN A O 1
ATOM 741 N N . SER A 1 98 ? -6.561 11.096 6.524 1.00 85.50 98 SER A N 1
ATOM 742 C CA . SER A 1 98 ? -5.872 11.206 7.815 1.00 85.50 98 SER A CA 1
ATOM 743 C C . SER A 1 98 ? -4.359 11.079 7.680 1.00 85.50 98 SER A C 1
ATOM 745 O O . SER A 1 98 ? -3.634 11.763 8.391 1.00 85.50 98 SER A O 1
ATOM 747 N N . LEU A 1 99 ? -3.881 10.201 6.792 1.00 81.81 99 LEU A N 1
ATOM 748 C CA . LEU A 1 99 ? -2.455 9.920 6.630 1.00 81.81 99 LEU A CA 1
ATOM 749 C C . LEU A 1 99 ? -1.723 10.965 5.783 1.00 81.81 99 LEU A C 1
ATOM 751 O O . LEU A 1 99 ? -0.524 11.137 5.966 1.00 81.81 99 LEU A O 1
ATOM 755 N N . PHE A 1 100 ? -2.417 11.680 4.893 1.00 81.50 100 PHE A N 1
ATOM 756 C CA . PHE A 1 100 ? -1.789 12.620 3.956 1.00 81.50 100 PHE A CA 1
ATOM 757 C C . PHE A 1 100 ? -0.953 13.719 4.640 1.00 81.50 100 PHE A C 1
ATOM 759 O O . PHE A 1 100 ? 0.081 14.126 4.115 1.00 81.50 100 PHE A O 1
ATOM 766 N N . HIS A 1 101 ? -1.369 14.168 5.826 1.00 77.56 101 HIS A N 1
ATOM 767 C CA . HIS A 1 101 ? -0.654 15.175 6.621 1.00 77.56 101 HIS A CA 1
ATOM 768 C C . HIS A 1 101 ? -0.044 14.624 7.918 1.00 77.56 101 HIS A C 1
ATOM 770 O O . HIS A 1 101 ? 0.517 15.393 8.694 1.00 77.56 101 HIS A O 1
ATOM 776 N N . HIS A 1 102 ? -0.170 13.320 8.176 1.00 80.94 102 HIS A N 1
ATOM 777 C CA . HIS A 1 102 ? 0.245 12.714 9.441 1.00 80.94 102 HIS A CA 1
ATOM 778 C C . HIS A 1 102 ? 1.762 12.558 9.515 1.00 80.94 102 HIS A C 1
ATOM 780 O O . HIS A 1 102 ? 2.382 11.991 8.614 1.00 80.94 102 HIS A O 1
ATOM 786 N N . GLN A 1 103 ? 2.361 13.001 10.619 1.00 77.25 103 GLN A N 1
ATOM 787 C CA . GLN A 1 103 ? 3.734 12.640 10.959 1.00 77.25 103 GLN A CA 1
ATOM 788 C C . GLN A 1 103 ? 3.764 11.455 11.925 1.00 77.25 103 GLN A C 1
ATOM 790 O O . GLN A 1 103 ? 2.954 11.335 12.847 1.00 77.25 103 GLN A O 1
ATOM 795 N N . ALA A 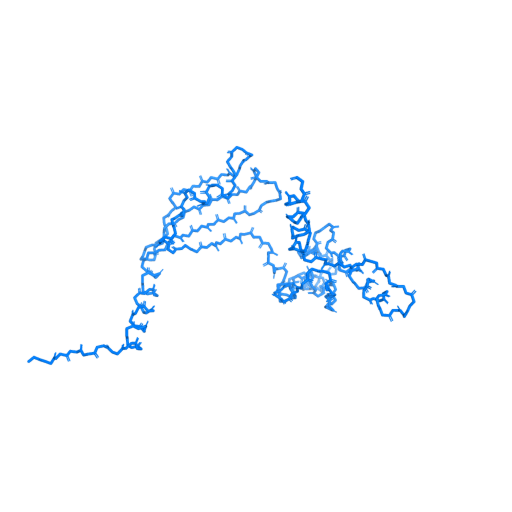1 104 ? 4.751 10.574 11.753 1.00 71.69 104 ALA A N 1
ATOM 796 C CA . ALA A 1 104 ? 4.913 9.405 12.609 1.00 71.69 104 ALA A CA 1
ATOM 797 C C . ALA A 1 104 ? 4.984 9.800 14.099 1.00 71.69 104 ALA A C 1
ATOM 799 O O . ALA A 1 104 ? 5.836 10.588 14.509 1.00 71.69 104 ALA A O 1
ATOM 800 N N . GLY A 1 105 ? 4.092 9.218 14.907 1.00 72.12 105 GLY A N 1
ATOM 801 C CA . GLY A 1 105 ? 3.956 9.513 16.338 1.00 72.12 105 GLY A CA 1
ATOM 802 C C . GLY A 1 105 ? 2.853 10.522 16.681 1.00 72.12 105 GLY A C 1
ATOM 803 O O . GLY A 1 105 ? 2.448 10.591 17.842 1.00 72.12 105 GLY A O 1
ATOM 804 N N . GLU A 1 106 ? 2.304 11.248 15.704 1.00 79.69 106 GLU A N 1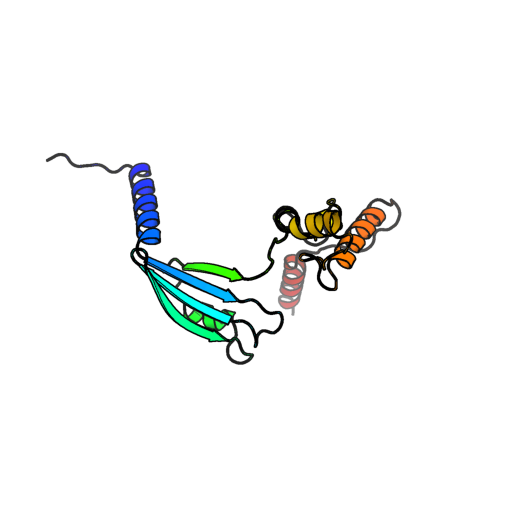
ATOM 805 C CA . GLU A 1 106 ? 1.156 12.130 15.928 1.00 79.69 106 GLU A CA 1
ATOM 806 C C . GLU A 1 106 ? -0.124 11.331 16.194 1.00 79.69 106 GLU A C 1
ATOM 808 O O . GLU A 1 106 ? -0.302 10.206 15.728 1.00 79.69 106 GLU A O 1
ATOM 813 N N . THR A 1 107 ? -1.058 11.910 16.947 1.00 84.88 107 THR A N 1
ATOM 814 C CA . THR A 1 107 ? -2.360 11.271 17.180 1.00 84.88 107 THR A CA 1
ATOM 815 C C . THR A 1 107 ? -3.293 11.482 16.000 1.00 84.88 107 THR A C 1
ATOM 817 O O . THR A 1 107 ? -3.432 12.600 15.520 1.00 84.88 107 THR A O 1
ATOM 820 N N . ILE A 1 108 ? -4.017 10.432 15.616 1.00 87.50 108 ILE A N 1
ATOM 821 C CA . ILE A 1 108 ? -5.134 10.525 14.674 1.00 87.50 108 ILE A CA 1
ATOM 822 C C . ILE A 1 108 ? -6.430 10.636 15.487 1.00 87.50 108 ILE A C 1
ATOM 824 O O . ILE A 1 108 ? -6.827 9.688 16.166 1.00 87.50 108 ILE A O 1
ATOM 828 N N . GLU A 1 109 ? -7.081 11.800 15.450 1.00 86.38 109 GLU A N 1
ATOM 829 C CA . GLU A 1 109 ? -8.265 12.095 16.281 1.00 86.38 109 GLU A CA 1
ATOM 830 C C . GLU A 1 109 ? -9.556 11.433 15.772 1.00 86.38 109 GLU A C 1
ATOM 832 O O . GLU A 1 109 ? -10.532 11.294 16.512 1.00 86.38 109 GLU A O 1
ATOM 837 N N . ILE A 1 110 ? -9.552 10.956 14.528 1.00 88.00 110 ILE A N 1
ATOM 838 C CA . ILE A 1 110 ? -10.687 10.261 13.923 1.00 88.00 110 ILE A CA 1
ATOM 839 C C . ILE A 1 110 ? -10.911 8.914 14.620 1.00 88.00 110 ILE A C 1
ATOM 841 O O . ILE A 1 110 ? -9.974 8.163 14.899 1.00 88.00 110 ILE A O 1
ATOM 845 N N . ASN A 1 111 ? -12.180 8.601 14.903 1.00 88.75 111 ASN A N 1
ATOM 846 C CA . ASN A 1 111 ? -12.574 7.327 15.500 1.00 88.75 111 ASN A CA 1
ATOM 847 C C . ASN A 1 111 ? -12.120 6.147 14.623 1.00 88.75 111 ASN A C 1
ATOM 849 O O . ASN A 1 111 ? -12.284 6.179 13.406 1.00 88.75 111 ASN A O 1
ATOM 853 N N . SER A 1 112 ? -11.609 5.084 15.245 1.00 84.94 112 SER A N 1
ATOM 854 C CA . SER A 1 112 ? -11.059 3.915 14.551 1.00 84.94 112 SER A CA 1
ATOM 855 C C . SER A 1 112 ? -12.0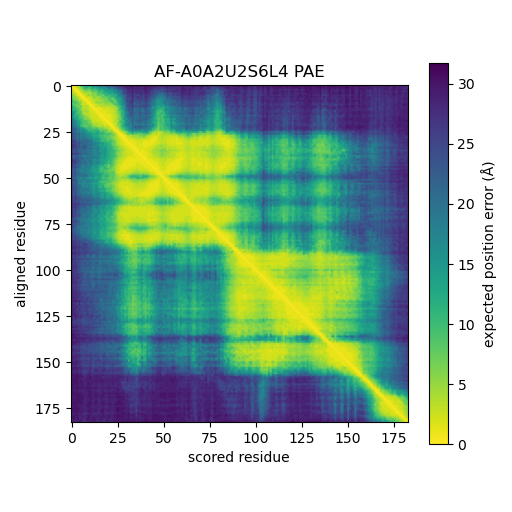59 3.203 13.632 1.00 84.94 112 SER A C 1
ATOM 857 O O . SER A 1 112 ? -11.680 2.755 12.556 1.00 84.94 112 SER A O 1
ATOM 859 N N . ASP A 1 113 ? -13.345 3.150 13.977 1.00 86.12 113 ASP A N 1
ATOM 860 C CA . ASP A 1 113 ? -14.377 2.595 13.093 1.00 86.12 113 ASP A CA 1
ATOM 861 C C . ASP A 1 113 ? -14.603 3.474 11.868 1.00 86.12 113 ASP A C 1
ATOM 863 O O . ASP A 1 113 ? -14.811 2.970 10.766 1.00 86.12 113 ASP A O 1
ATOM 867 N N . THR A 1 114 ? -14.518 4.793 12.040 1.00 86.19 114 THR A N 1
ATOM 868 C CA . THR A 1 114 ? -14.580 5.728 10.919 1.00 86.19 114 THR A CA 1
ATOM 869 C C . THR A 1 114 ? -13.342 5.650 10.047 1.00 86.19 114 THR A C 1
ATOM 871 O O . THR A 1 114 ? -13.468 5.751 8.830 1.00 86.19 114 THR A O 1
ATOM 874 N N . LEU A 1 115 ? -12.187 5.429 10.659 1.00 86.12 115 LEU A N 1
ATOM 875 C CA . LEU A 1 115 ? -10.894 5.382 10.003 1.00 86.12 115 LEU A CA 1
ATOM 876 C C . LEU A 1 115 ? -10.708 4.105 9.174 1.00 86.12 115 LEU A C 1
ATOM 878 O O . LEU A 1 115 ? -10.209 4.165 8.059 1.00 86.12 115 LEU A O 1
ATOM 882 N N . PHE A 1 116 ? -11.130 2.952 9.697 1.00 88.12 116 PHE A N 1
ATOM 883 C CA . PHE A 1 116 ? -10.745 1.655 9.137 1.00 88.12 116 PHE A CA 1
ATOM 884 C C . PHE A 1 116 ? -11.849 0.923 8.362 1.00 88.12 116 PHE A C 1
ATOM 886 O O . PHE A 1 116 ? -11.549 -0.057 7.677 1.00 88.12 116 PHE A O 1
ATOM 893 N N . ARG A 1 117 ? -13.104 1.395 8.402 1.00 87.56 117 ARG A N 1
ATOM 894 C CA . ARG A 1 117 ? -14.231 0.782 7.668 1.00 87.56 117 ARG A CA 1
ATOM 895 C C . ARG A 1 117 ? -14.601 1.543 6.403 1.00 87.56 117 ARG A C 1
ATOM 897 O O . ARG A 1 117 ? -14.787 2.764 6.438 1.00 87.56 117 ARG A O 1
ATOM 904 N N . ARG A 1 118 ? -14.821 0.810 5.308 1.00 86.75 118 ARG A N 1
ATOM 905 C CA . ARG A 1 118 ? -15.437 1.363 4.085 1.00 86.75 118 ARG A CA 1
ATOM 906 C C . ARG A 1 118 ? -16.942 1.554 4.280 1.00 86.75 118 ARG A C 1
ATOM 908 O O . ARG A 1 118 ? -17.551 0.932 5.151 1.00 86.75 118 ARG A O 1
ATOM 915 N N . GLU A 1 119 ? -17.552 2.395 3.448 1.00 87.31 119 GLU A N 1
ATOM 916 C CA . GLU A 1 119 ? -18.997 2.658 3.514 1.00 87.31 119 GLU A CA 1
ATOM 917 C C . GLU A 1 119 ? -19.820 1.379 3.328 1.00 87.31 119 GLU A C 1
ATOM 919 O O . GLU A 1 119 ? -20.760 1.126 4.077 1.00 87.31 119 GLU A O 1
ATOM 924 N N . THR A 1 120 ? -19.391 0.495 2.424 1.00 87.31 120 THR A N 1
ATOM 925 C CA . THR A 1 120 ? -20.023 -0.814 2.227 1.00 87.31 120 THR A CA 1
ATOM 926 C C . THR A 1 120 ? -20.073 -1.638 3.513 1.00 87.31 120 THR A C 1
ATOM 928 O O . THR A 1 120 ? -21.096 -2.260 3.782 1.00 87.31 120 THR A O 1
ATOM 931 N N . ASP A 1 121 ? -19.033 -1.612 4.356 1.00 89.31 121 ASP A N 1
ATOM 932 C CA . ASP A 1 121 ? -19.041 -2.385 5.607 1.00 89.31 121 ASP A CA 1
ATOM 933 C C . ASP A 1 121 ? -20.068 -1.834 6.599 1.00 89.31 121 ASP A C 1
ATOM 935 O O . ASP A 1 121 ? -20.725 -2.597 7.309 1.00 89.31 121 ASP A O 1
ATOM 939 N N . ARG A 1 122 ? -20.241 -0.506 6.626 1.00 89.31 122 ARG A N 1
ATOM 940 C CA . ARG A 1 122 ? -21.255 0.164 7.454 1.00 89.31 122 ARG A CA 1
ATOM 941 C C . ARG A 1 122 ? -22.658 -0.179 6.972 1.00 89.31 122 ARG A C 1
ATOM 943 O O . ARG A 1 122 ? -23.526 -0.468 7.793 1.00 89.31 122 ARG A O 1
ATOM 950 N N . VAL A 1 123 ? -22.872 -0.178 5.656 1.00 93.31 123 VAL A N 1
ATOM 951 C CA . VAL A 1 123 ? -24.145 -0.560 5.034 1.00 93.31 123 VAL A CA 1
ATOM 952 C C . VAL A 1 123 ? -24.464 -2.029 5.315 1.00 93.31 123 VAL A C 1
ATOM 954 O O . VAL A 1 123 ? -25.556 -2.321 5.793 1.00 93.31 123 VAL A O 1
ATOM 957 N N . VAL A 1 124 ? -23.511 -2.948 5.130 1.00 93.50 124 VAL A N 1
ATOM 958 C CA . VAL A 1 124 ? -23.692 -4.377 5.451 1.00 93.50 124 VAL A CA 1
ATOM 959 C C . VAL A 1 124 ? -24.017 -4.569 6.931 1.00 93.50 124 VAL A C 1
ATOM 961 O O . VAL A 1 124 ? -24.962 -5.285 7.260 1.00 93.50 124 VAL A O 1
ATOM 964 N N . LYS A 1 125 ? -23.307 -3.881 7.835 1.00 93.56 125 LYS A N 1
ATOM 965 C CA . LYS A 1 125 ? -23.606 -3.930 9.271 1.00 93.56 125 LYS A CA 1
ATOM 966 C C . LYS A 1 125 ? -25.013 -3.431 9.585 1.00 93.56 125 LYS A C 1
ATOM 968 O O . LYS A 1 125 ? -25.689 -4.043 10.410 1.00 93.56 125 LYS A O 1
ATOM 973 N N . ARG A 1 126 ? -25.457 -2.356 8.930 1.00 95.12 126 ARG A N 1
ATOM 974 C CA . ARG A 1 126 ? -26.796 -1.776 9.104 1.00 95.12 126 ARG A CA 1
ATOM 975 C C . ARG A 1 126 ? -27.900 -2.700 8.589 1.00 95.12 126 ARG A C 1
ATOM 977 O O . ARG A 1 126 ? -28.906 -2.851 9.266 1.00 95.12 126 ARG A O 1
ATOM 984 N N . LEU A 1 127 ? -27.710 -3.304 7.415 1.00 96.94 127 LEU A N 1
ATOM 985 C CA . LEU A 1 127 ? -28.729 -4.118 6.746 1.00 96.94 127 LEU A CA 1
ATOM 986 C C . LEU A 1 127 ? -28.794 -5.556 7.273 1.00 96.94 127 LEU A C 1
ATOM 988 O O . LEU A 1 127 ? -29.875 -6.123 7.375 1.00 96.94 127 LEU A O 1
ATOM 992 N N . VAL A 1 128 ? -27.646 -6.154 7.599 1.00 95.94 128 VAL A N 1
ATOM 993 C CA . VAL A 1 128 ? -27.525 -7.592 7.906 1.00 95.94 128 VAL A CA 1
ATOM 994 C C . VAL A 1 128 ? -27.168 -7.837 9.380 1.00 95.94 128 VAL A C 1
ATOM 996 O O . VAL A 1 128 ? -27.181 -8.969 9.856 1.00 95.94 128 VAL A O 1
ATOM 999 N N . GLY A 1 129 ? -26.793 -6.800 10.137 1.00 93.75 129 GLY A N 1
ATOM 1000 C CA . GLY A 1 129 ? -26.384 -6.918 11.544 1.00 93.75 129 GLY A CA 1
ATOM 1001 C C . GLY A 1 129 ? -25.006 -7.565 11.758 1.00 93.75 129 GLY A C 1
ATOM 1002 O O . GLY A 1 129 ? -24.486 -7.571 12.879 1.00 93.75 129 GLY A O 1
ATOM 1003 N N . ARG A 1 130 ? -24.361 -8.066 10.698 1.00 90.50 130 ARG A N 1
ATOM 1004 C CA . ARG A 1 130 ? -23.028 -8.689 10.722 1.00 90.50 130 ARG A CA 1
ATOM 1005 C C . ARG A 1 130 ? -21.948 -7.657 10.420 1.00 90.50 130 ARG A C 1
ATOM 1007 O O . ARG A 1 130 ? -22.135 -6.820 9.550 1.00 90.50 130 ARG A O 1
ATOM 1014 N N . GLN A 1 131 ? -20.835 -7.704 11.151 1.00 89.31 131 GLN A N 1
ATOM 1015 C CA . GLN A 1 131 ? -19.711 -6.782 10.962 1.00 89.31 131 GLN A CA 1
ATOM 1016 C C . GLN A 1 131 ? -18.683 -7.409 10.011 1.00 89.31 131 GLN A C 1
ATOM 1018 O O . GLN A 1 131 ? -18.100 -8.429 10.380 1.00 89.31 131 GLN A O 1
ATOM 1023 N N . PRO A 1 132 ? -18.442 -6.826 8.823 1.00 86.81 132 PRO A N 1
ATOM 1024 C CA . PRO A 1 132 ? -17.329 -7.234 7.972 1.00 86.81 132 PRO A CA 1
ATOM 1025 C C . PRO A 1 132 ? -15.979 -6.874 8.598 1.00 86.81 132 PRO A C 1
ATOM 1027 O O . PRO A 1 132 ? -15.907 -5.997 9.465 1.00 86.81 132 PRO A O 1
ATOM 1030 N N . LEU A 1 133 ? -14.923 -7.543 8.134 1.00 83.19 133 LEU A N 1
ATOM 1031 C CA . LEU A 1 133 ? -13.545 -7.229 8.510 1.00 83.19 133 LEU A CA 1
ATOM 1032 C C . LEU A 1 133 ? -13.179 -5.807 8.071 1.00 83.19 133 LEU A C 1
ATOM 1034 O O . LEU A 1 133 ? -13.596 -5.358 7.004 1.00 83.19 133 LEU A O 1
ATOM 1038 N N . ASP A 1 134 ? -12.399 -5.109 8.894 1.00 82.12 134 ASP A N 1
ATOM 1039 C CA . ASP A 1 134 ? -11.970 -3.750 8.579 1.00 82.12 134 ASP A CA 1
ATOM 1040 C C . ASP A 1 134 ? -10.905 -3.767 7.481 1.00 82.12 134 ASP A C 1
ATOM 1042 O O . ASP A 1 134 ? -9.893 -4.456 7.591 1.00 82.12 134 ASP A O 1
ATOM 1046 N N . VAL A 1 135 ? -11.104 -2.960 6.443 1.00 75.69 135 VAL A N 1
ATOM 1047 C CA . VAL A 1 135 ? -10.184 -2.908 5.298 1.00 75.69 135 VAL A CA 1
ATOM 1048 C C . VAL A 1 135 ? -8.936 -2.074 5.609 1.00 75.69 135 VAL A C 1
ATOM 1050 O O . VAL A 1 135 ? -7.853 -2.384 5.129 1.00 75.69 135 VAL A O 1
ATOM 1053 N N . GLY A 1 136 ? -9.066 -1.035 6.440 1.00 71.38 136 GLY A N 1
ATOM 1054 C CA . GLY A 1 136 ? -7.947 -0.164 6.824 1.00 71.38 136 GLY A CA 1
ATOM 1055 C C . GLY A 1 136 ? -7.174 -0.633 8.058 1.00 71.38 136 GLY A C 1
ATOM 1056 O O . GLY A 1 136 ? -6.192 -0.001 8.440 1.00 71.38 136 GLY A O 1
ATOM 1057 N N . ALA A 1 137 ? -7.630 -1.701 8.718 1.00 69.19 137 ALA A N 1
ATOM 1058 C CA . ALA A 1 137 ? -7.001 -2.215 9.924 1.00 69.19 137 ALA A CA 1
ATOM 1059 C C . ALA A 1 137 ? -6.859 -3.729 9.905 1.00 69.19 137 ALA A C 1
ATOM 1061 O O . ALA A 1 137 ? -7.591 -4.433 10.59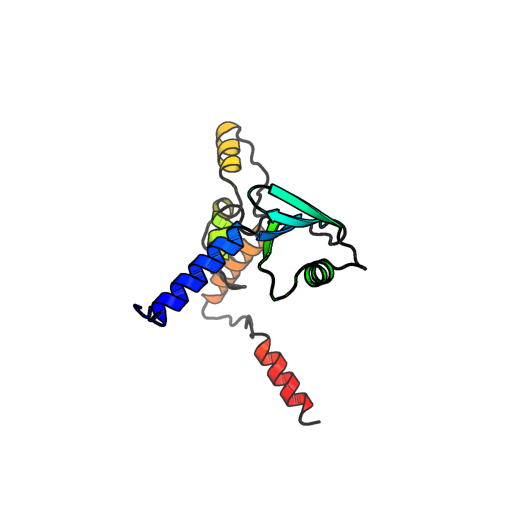9 1.00 69.19 137 ALA A O 1
ATOM 1062 N N . ASP A 1 138 ? -5.846 -4.214 9.193 1.00 64.25 138 ASP A N 1
ATOM 1063 C CA . ASP A 1 138 ? -5.381 -5.573 9.426 1.00 64.25 138 ASP A CA 1
ATOM 1064 C C . ASP A 1 138 ? -4.387 -5.626 10.601 1.00 64.25 138 ASP A C 1
ATOM 1066 O O . ASP A 1 138 ? -3.537 -4.743 10.760 1.00 64.25 138 ASP A O 1
ATOM 1070 N N . ARG A 1 139 ? -4.528 -6.678 11.421 1.00 61.78 139 ARG A N 1
ATOM 1071 C CA . ARG A 1 139 ? -3.660 -7.168 12.518 1.00 61.78 139 ARG A CA 1
ATOM 1072 C C . ARG A 1 139 ? -3.210 -6.195 13.623 1.00 61.78 139 ARG A C 1
ATOM 1074 O O . ARG A 1 139 ? -3.304 -6.553 14.793 1.00 61.78 139 ARG A O 1
ATOM 1081 N N . ILE A 1 140 ? -2.706 -5.001 13.307 1.00 63.56 140 ILE A N 1
ATOM 1082 C CA . ILE A 1 140 ? -2.026 -4.098 14.258 1.00 63.56 140 ILE A CA 1
ATOM 1083 C C . ILE A 1 140 ? -2.479 -2.632 14.198 1.00 63.56 140 ILE A C 1
ATOM 1085 O O . ILE A 1 140 ? -2.192 -1.876 15.127 1.00 63.56 140 ILE A O 1
ATOM 1089 N N . ALA A 1 141 ? -3.209 -2.202 13.163 1.00 78.38 141 ALA A N 1
ATOM 1090 C CA . ALA A 1 141 ? -3.503 -0.776 12.968 1.00 78.38 141 ALA A CA 1
ATOM 1091 C C . ALA A 1 141 ? -4.416 -0.178 14.058 1.00 78.38 141 ALA A C 1
ATOM 1093 O O . ALA A 1 141 ? -4.184 0.938 14.524 1.00 78.38 141 ALA A O 1
ATOM 1094 N N . ARG A 1 142 ? -5.416 -0.934 14.541 1.00 79.88 142 ARG A N 1
ATOM 1095 C CA . ARG A 1 142 ? -6.251 -0.513 15.686 1.00 79.88 142 ARG A CA 1
ATOM 1096 C C . ARG A 1 142 ? -5.439 -0.384 16.974 1.00 79.88 142 ARG A C 1
ATOM 1098 O O . ARG A 1 142 ? -5.668 0.544 17.748 1.00 79.88 142 ARG A O 1
ATOM 1105 N N . THR A 1 143 ? -4.469 -1.272 17.181 1.00 79.19 143 THR A N 1
ATOM 1106 C CA . THR A 1 143 ? -3.545 -1.216 18.321 1.00 79.19 143 THR A CA 1
ATOM 1107 C C . THR A 1 143 ? -2.644 0.012 18.234 1.00 79.19 143 THR A C 1
ATOM 1109 O O . THR A 1 143 ? -2.508 0.733 19.221 1.00 79.19 143 THR A O 1
ATOM 1112 N N . ALA A 1 144 ? -2.097 0.305 17.051 1.00 79.44 144 ALA A N 1
ATOM 1113 C CA . ALA A 1 144 ? -1.299 1.505 16.811 1.00 79.44 144 ALA A CA 1
ATOM 1114 C C . ALA A 1 144 ? -2.111 2.792 17.051 1.00 79.44 144 ALA A C 1
ATOM 1116 O O . ALA A 1 144 ? -1.663 3.673 17.783 1.00 79.44 144 ALA A O 1
ATOM 1117 N N . HIS A 1 145 ? -3.341 2.874 16.527 1.00 85.25 145 HIS A N 1
ATOM 1118 C CA . HIS A 1 145 ? -4.253 4.005 16.759 1.00 85.25 145 HIS A CA 1
ATOM 1119 C C . HIS A 1 145 ? -4.525 4.234 18.254 1.00 85.25 145 HIS A C 1
ATOM 1121 O O . HIS A 1 145 ? -4.394 5.354 18.756 1.00 85.25 145 HIS A O 1
ATOM 1127 N N . ALA A 1 146 ? -4.819 3.163 18.997 1.00 79.94 146 ALA A N 1
ATOM 1128 C CA . ALA A 1 146 ? -5.033 3.237 20.438 1.00 79.94 146 ALA A CA 1
ATOM 1129 C C . ALA A 1 146 ? -3.764 3.656 21.204 1.00 79.94 146 ALA A C 1
ATOM 1131 O O . ALA A 1 146 ? -3.857 4.420 22.167 1.00 79.94 146 ALA A O 1
ATOM 1132 N N . ALA A 1 147 ? -2.587 3.182 20.788 1.00 77.94 147 ALA A N 1
ATOM 1133 C CA . ALA A 1 147 ? -1.310 3.543 21.397 1.00 77.94 147 ALA A CA 1
ATOM 1134 C C . ALA A 1 147 ? -0.999 5.037 21.226 1.00 77.94 147 ALA A C 1
ATOM 1136 O O . ALA A 1 147 ? -0.665 5.694 22.209 1.00 77.94 147 ALA A O 1
ATOM 1137 N N . LEU A 1 148 ? -1.201 5.599 20.029 1.00 78.25 148 LEU A N 1
ATOM 1138 C CA . LEU A 1 148 ? -1.006 7.032 19.769 1.00 78.25 148 LEU A CA 1
ATOM 1139 C C . LEU A 1 148 ? -1.869 7.900 20.694 1.00 78.25 148 LEU A C 1
ATOM 1141 O O . LEU A 1 148 ? -1.380 8.852 21.303 1.00 78.25 148 LEU A O 1
ATOM 1145 N N . LYS A 1 149 ? -3.139 7.521 20.877 1.00 77.44 149 LYS A N 1
ATOM 1146 C CA . LYS A 1 149 ? -4.048 8.217 21.797 1.00 77.44 149 LYS A CA 1
ATOM 1147 C C . LYS A 1 149 ? -3.555 8.164 23.249 1.00 77.44 149 LYS A C 1
ATOM 1149 O O . LYS A 1 149 ? -3.615 9.173 23.949 1.00 77.44 149 LYS A O 1
ATOM 1154 N N . ARG A 1 150 ? -3.044 7.010 23.696 1.00 75.38 150 ARG A N 1
ATOM 1155 C CA . ARG A 1 150 ? -2.484 6.834 25.050 1.00 75.38 150 ARG A CA 1
ATOM 1156 C C . ARG A 1 150 ? -1.213 7.657 25.251 1.00 75.38 150 ARG A C 1
ATOM 1158 O O . ARG A 1 150 ? -1.086 8.314 26.280 1.00 75.38 150 ARG A O 1
ATOM 1165 N N . ILE A 1 151 ? -0.316 7.671 24.263 1.00 68.12 151 ILE A N 1
ATOM 1166 C CA . ILE A 1 151 ? 0.910 8.479 24.287 1.00 68.12 151 ILE A CA 1
ATOM 1167 C C . ILE A 1 151 ? 0.558 9.960 24.442 1.00 68.12 151 ILE A C 1
ATOM 1169 O O . ILE A 1 151 ? 1.079 10.614 25.342 1.00 68.12 151 ILE A O 1
ATOM 1173 N N . ARG A 1 152 ? -0.389 10.486 23.653 1.00 71.31 152 ARG A N 1
ATOM 1174 C CA . ARG A 1 152 ? -0.827 11.885 23.785 1.00 71.31 152 ARG A CA 1
ATOM 1175 C C . ARG A 1 152 ? -1.415 12.195 25.156 1.00 71.31 152 ARG A C 1
ATOM 1177 O O . ARG A 1 152 ? -1.104 13.238 25.715 1.00 71.31 152 ARG A O 1
ATOM 1184 N N . GLN A 1 153 ? -2.211 11.292 25.727 1.00 71.19 153 GLN A N 1
ATOM 1185 C CA . GLN A 1 153 ? -2.714 11.458 27.095 1.00 71.19 153 GLN A CA 1
ATOM 1186 C C . GLN A 1 153 ? -1.579 11.536 28.125 1.00 71.19 153 GLN A C 1
ATOM 1188 O O . GLN A 1 153 ? -1.676 12.320 29.060 1.00 71.19 153 GLN A O 1
ATOM 1193 N N . HIS A 1 154 ? -0.503 10.762 27.950 1.00 62.66 154 HIS A N 1
ATOM 1194 C CA . HIS A 1 154 ? 0.646 10.773 28.862 1.00 62.66 154 HIS A CA 1
ATOM 1195 C C . HIS A 1 154 ? 1.510 12.030 28.701 1.00 62.66 154 HIS A C 1
ATOM 1197 O O . HIS A 1 154 ? 1.950 12.589 29.699 1.00 62.66 154 HIS A O 1
ATOM 1203 N N . LEU A 1 155 ? 1.713 12.511 27.471 1.00 60.25 155 LEU A N 1
ATOM 1204 C CA . LEU A 1 155 ? 2.477 13.737 27.197 1.00 60.25 155 LEU A CA 1
ATOM 1205 C C . LEU A 1 155 ? 1.804 15.009 27.742 1.00 60.25 155 LEU A C 1
ATOM 1207 O O . LEU A 1 155 ? 2.480 16.011 27.953 1.00 60.25 155 LEU A O 1
ATOM 1211 N N . LEU A 1 156 ? 0.490 14.974 27.980 1.00 61.62 156 LEU A N 1
ATOM 1212 C CA . LEU A 1 156 ? -0.262 16.067 28.604 1.00 61.62 156 LEU A CA 1
ATOM 1213 C C . LEU A 1 156 ? -0.169 16.066 30.143 1.00 61.62 156 LEU A C 1
ATOM 1215 O O . LEU A 1 156 ? -0.650 17.005 30.776 1.00 61.62 156 LEU A O 1
ATOM 1219 N N . LEU A 1 157 ? 0.437 15.041 30.759 1.00 56.09 157 LEU A N 1
ATOM 1220 C CA . LEU A 1 157 ? 0.642 14.987 32.206 1.00 56.09 157 LEU A CA 1
ATOM 1221 C C . LEU A 1 157 ? 1.956 15.701 32.584 1.00 56.09 157 LEU A C 1
ATOM 1223 O O . LEU A 1 157 ? 3.020 15.330 32.086 1.00 56.09 157 LEU A O 1
ATOM 1227 N N . PRO A 1 158 ? 1.931 16.676 33.511 1.00 51.75 158 PRO A N 1
ATOM 1228 C CA . PRO A 1 158 ? 3.068 17.566 33.781 1.00 51.75 158 PRO A CA 1
ATOM 1229 C C . PRO A 1 158 ? 4.307 16.903 34.416 1.00 51.75 158 PRO A C 1
ATOM 1231 O O . PRO A 1 158 ? 5.319 17.575 34.607 1.00 51.75 158 PRO A O 1
ATOM 1234 N N . HIS A 1 159 ? 4.273 15.604 34.740 1.00 52.62 159 HIS A N 1
ATOM 1235 C CA . HIS A 1 159 ? 5.281 14.972 35.602 1.00 52.62 159 HIS A CA 1
ATOM 1236 C C . HIS A 1 159 ? 6.078 13.813 34.995 1.00 52.62 159 HIS A C 1
ATOM 1238 O O . HIS A 1 159 ? 6.932 13.269 35.691 1.00 52.62 159 HIS A O 1
ATOM 1244 N N . GLN A 1 160 ? 5.891 13.444 33.723 1.00 48.41 160 GLN A N 1
ATOM 1245 C CA . GLN A 1 160 ? 6.715 12.394 33.109 1.00 48.41 160 GLN A CA 1
ATOM 1246 C C . GLN A 1 160 ? 7.243 12.798 31.733 1.00 48.41 160 GLN A C 1
ATOM 1248 O O . GLN A 1 160 ? 6.581 12.655 30.710 1.00 48.41 160 GLN A O 1
ATOM 1253 N N . ARG A 1 161 ? 8.500 13.259 31.705 1.00 45.62 161 ARG A N 1
ATOM 1254 C CA . ARG A 1 161 ? 9.304 13.323 30.478 1.00 45.62 161 ARG A CA 1
ATOM 1255 C C . ARG A 1 161 ? 9.648 11.897 30.047 1.00 45.62 161 ARG A C 1
ATOM 1257 O O . ARG A 1 161 ? 10.727 11.396 30.344 1.00 45.62 161 ARG A O 1
ATOM 1264 N N . ALA A 1 162 ? 8.724 11.228 29.366 1.00 48.41 162 ALA A N 1
ATOM 1265 C CA . ALA A 1 162 ? 9.065 10.030 28.618 1.00 48.41 162 ALA A CA 1
ATOM 1266 C C . ALA A 1 162 ? 9.962 10.453 27.444 1.00 48.41 162 ALA A C 1
ATOM 1268 O O . ALA A 1 162 ? 9.600 11.343 26.673 1.00 48.41 162 ALA A O 1
ATOM 1269 N N . ALA A 1 163 ? 11.148 9.854 27.334 1.00 46.47 163 ALA A N 1
ATOM 1270 C CA . ALA A 1 163 ? 12.111 10.119 26.272 1.00 46.47 163 ALA A CA 1
ATOM 1271 C C . ALA A 1 163 ? 11.599 9.579 24.923 1.00 46.47 163 ALA A C 1
ATOM 1273 O O . ALA A 1 163 ? 12.070 8.567 24.421 1.00 46.47 163 ALA A O 1
ATOM 1274 N N . TRP A 1 164 ? 10.616 10.255 24.337 1.00 45.12 164 TRP A N 1
ATOM 1275 C CA . TRP A 1 164 ? 10.181 10.063 22.956 1.00 45.12 164 TRP A CA 1
ATOM 1276 C C . TRP A 1 164 ? 10.629 11.271 22.144 1.00 45.12 164 TRP A C 1
ATOM 1278 O O . TRP A 1 164 ? 9.831 12.067 21.660 1.00 45.12 164 TRP A O 1
ATOM 1288 N N . LEU A 1 165 ? 11.945 11.443 22.034 1.00 40.09 165 LEU A N 1
ATOM 1289 C CA . LEU A 1 165 ? 12.490 12.299 20.995 1.00 40.09 165 LEU A CA 1
ATOM 1290 C C . LEU A 1 165 ? 12.523 11.464 19.720 1.00 40.09 165 LEU A C 1
ATOM 1292 O O . LEU A 1 165 ? 13.357 10.573 19.569 1.00 40.09 165 LEU A O 1
ATOM 1296 N N . ASN A 1 166 ? 11.617 11.780 18.799 1.00 42.97 166 ASN A N 1
ATOM 1297 C CA . ASN A 1 166 ? 11.798 11.499 17.385 1.00 42.97 166 ASN A CA 1
ATOM 1298 C C . ASN A 1 166 ? 13.002 12.346 16.931 1.00 42.97 166 ASN A C 1
ATOM 1300 O O . ASN A 1 166 ? 12.843 13.447 16.411 1.00 42.97 166 ASN A O 1
ATOM 1304 N N . ILE A 1 167 ? 14.221 11.920 17.285 1.00 43.34 167 ILE A N 1
ATOM 1305 C CA . ILE A 1 167 ? 15.445 12.578 16.835 1.00 43.34 167 ILE A CA 1
ATOM 1306 C C . ILE A 1 167 ? 15.478 12.330 15.329 1.00 43.34 167 ILE A C 1
ATOM 1308 O O . ILE A 1 167 ? 15.590 11.169 14.927 1.00 43.34 167 ILE A O 1
ATOM 1312 N N . PRO A 1 168 ? 15.372 13.368 14.480 1.00 43.91 168 PRO A N 1
ATOM 1313 C CA . PRO A 1 168 ? 15.475 13.175 13.045 1.00 43.91 168 PRO A CA 1
ATOM 1314 C C . PRO A 1 168 ? 16.805 12.474 12.784 1.00 43.91 168 PRO A C 1
ATOM 1316 O O . PRO A 1 168 ? 17.837 12.937 13.276 1.00 43.91 168 PRO A O 1
ATOM 1319 N N . ALA A 1 169 ? 16.791 11.371 12.032 1.00 45.28 169 ALA A N 1
ATOM 1320 C CA . ALA A 1 169 ? 17.962 10.530 11.754 1.00 45.28 169 ALA A CA 1
ATOM 1321 C C . ALA A 1 169 ? 19.216 11.323 11.312 1.00 45.28 169 ALA A C 1
ATOM 1323 O O . ALA A 1 169 ? 20.344 10.867 11.489 1.00 45.28 169 ALA A O 1
ATOM 1324 N N . ARG A 1 170 ? 19.024 12.556 10.824 1.00 43.22 170 ARG A N 1
ATOM 1325 C CA . ARG A 1 170 ? 20.062 13.550 10.537 1.00 43.22 170 ARG A CA 1
ATOM 1326 C C . ARG A 1 170 ? 21.005 13.832 11.717 1.00 43.22 170 ARG A C 1
ATOM 1328 O O . ARG A 1 170 ? 22.211 13.866 11.514 1.00 43.22 170 ARG A O 1
ATOM 1335 N N . ARG A 1 171 ? 20.499 13.948 12.953 1.00 48.84 171 ARG A N 1
ATOM 1336 C CA . ARG A 1 171 ? 21.324 14.303 14.128 1.00 48.84 171 ARG A CA 1
ATOM 1337 C C . ARG A 1 171 ? 22.270 13.171 14.544 1.00 48.84 171 ARG A C 1
ATOM 1339 O O . ARG A 1 171 ? 23.415 13.428 14.894 1.00 48.84 171 ARG A O 1
ATOM 1346 N N . ILE A 1 172 ? 21.810 11.922 14.430 1.00 53.84 172 ILE A N 1
ATOM 1347 C CA . ILE A 1 172 ? 22.605 10.719 14.732 1.00 53.84 172 ILE A CA 1
ATOM 1348 C C . ILE A 1 172 ? 23.704 10.518 13.677 1.00 53.84 172 ILE A C 1
ATOM 1350 O O . ILE A 1 172 ? 24.823 10.131 14.013 1.00 53.84 172 ILE A O 1
ATOM 1354 N N . LEU A 1 173 ? 23.411 10.808 12.404 1.00 49.50 173 LEU A N 1
ATOM 1355 C CA . LEU A 1 173 ? 24.403 10.751 11.327 1.00 49.50 173 LEU A CA 1
ATOM 1356 C C . LEU A 1 173 ? 25.454 11.866 11.454 1.00 49.50 173 LEU A C 1
ATOM 1358 O O . LEU A 1 173 ? 26.635 11.600 11.260 1.00 49.50 173 LEU A O 1
ATOM 1362 N N . GLU A 1 174 ? 25.060 13.078 11.852 1.00 56.06 174 GLU A N 1
ATOM 1363 C CA . GLU A 1 174 ? 25.980 14.202 12.092 1.00 56.06 174 GLU A CA 1
ATOM 1364 C C . GLU A 1 174 ? 26.857 14.017 13.345 1.00 56.06 174 GLU A C 1
ATOM 1366 O O . GLU A 1 174 ? 27.991 14.497 13.389 1.00 56.06 174 GLU A O 1
ATOM 1371 N N . GLU A 1 175 ? 26.369 13.320 14.374 1.00 58.81 175 GLU A N 1
ATOM 1372 C CA . GLU A 1 175 ? 27.182 12.927 15.535 1.00 58.81 175 GLU A CA 1
ATOM 1373 C C . GLU A 1 175 ? 28.144 11.780 15.201 1.00 58.81 175 GLU A C 1
ATOM 1375 O O . GLU A 1 175 ? 29.318 11.844 15.566 1.00 58.81 175 GLU A O 1
ATOM 1380 N N . LYS A 1 176 ? 27.710 10.776 14.423 1.00 55.00 176 LYS A N 1
ATOM 1381 C CA . LYS A 1 176 ? 28.618 9.728 13.924 1.00 55.00 176 LYS A CA 1
ATOM 1382 C C . LYS A 1 176 ? 29.686 10.278 12.974 1.00 55.00 176 LYS A C 1
ATOM 1384 O O . LYS A 1 176 ? 30.833 9.857 13.070 1.00 55.00 176 LYS A O 1
ATOM 1389 N N . ALA A 1 177 ? 29.344 11.230 12.106 1.00 55.06 177 ALA A N 1
ATOM 1390 C CA . ALA A 1 177 ? 30.296 11.860 11.189 1.00 55.06 177 ALA A CA 1
ATOM 1391 C C . ALA A 1 177 ? 31.346 12.713 11.926 1.00 55.06 177 ALA A C 1
ATOM 1393 O O . ALA A 1 177 ? 32.511 12.715 11.532 1.00 55.06 177 ALA A O 1
ATOM 1394 N N . ARG A 1 178 ? 30.972 13.371 13.035 1.00 59.47 178 ARG A N 1
ATOM 1395 C CA . ARG A 1 178 ? 31.919 14.106 13.893 1.00 59.47 178 ARG A CA 1
ATOM 1396 C C . ARG A 1 178 ? 32.847 13.185 14.680 1.00 59.47 178 ARG A C 1
ATOM 1398 O O . ARG A 1 178 ? 34.025 13.483 14.803 1.00 59.47 178 ARG A O 1
ATOM 1405 N N . ASN A 1 179 ? 32.357 12.040 15.146 1.00 57.28 179 ASN A N 1
ATOM 1406 C CA . ASN A 1 179 ? 33.189 11.089 15.892 1.00 57.28 179 ASN A CA 1
ATOM 1407 C C . ASN A 1 179 ? 34.137 10.264 15.002 1.00 57.28 179 ASN A C 1
ATOM 1409 O O . ASN A 1 179 ? 35.087 9.686 15.514 1.00 57.28 179 ASN A O 1
ATOM 1413 N N . LEU A 1 180 ? 33.910 10.227 13.685 1.00 55.28 180 LEU A N 1
ATOM 1414 C CA . LEU A 1 180 ? 34.809 9.597 12.706 1.00 55.28 180 LEU A CA 1
ATOM 1415 C C . LEU A 1 180 ? 35.877 10.548 12.142 1.00 55.28 180 LEU A C 1
ATOM 1417 O O . LEU A 1 180 ? 36.758 10.098 11.424 1.00 55.28 180 LEU A O 1
ATOM 1421 N N . SER A 1 181 ? 35.798 11.847 12.438 1.00 53.47 181 SER A N 1
ATOM 1422 C CA . SER A 1 181 ? 36.754 12.866 11.970 1.00 53.47 181 SER A CA 1
ATOM 1423 C C . SER A 1 181 ? 37.725 13.343 13.062 1.00 53.47 181 SER A C 1
ATOM 1425 O O . SER A 1 181 ? 38.529 14.237 12.818 1.00 53.47 181 SER A O 1
ATOM 1427 N N . VAL A 1 182 ? 37.670 12.733 14.252 1.00 56.19 182 VAL A N 1
ATOM 1428 C CA . VAL A 1 182 ? 38.575 12.989 15.394 1.00 56.19 182 VAL A CA 1
ATOM 1429 C C . VAL A 1 182 ? 39.309 11.700 15.827 1.00 56.19 182 VAL A C 1
ATOM 1431 O O . VAL A 1 182 ? 39.843 11.624 16.929 1.00 56.19 182 VAL A O 1
ATOM 1434 N N . GLY A 1 183 ? 39.332 10.675 14.968 1.00 43.00 183 GLY A N 1
ATOM 1435 C CA . GLY A 1 183 ? 40.089 9.431 15.160 1.00 43.00 183 GLY A CA 1
ATOM 1436 C C . GLY A 1 183 ? 41.198 9.292 14.135 1.00 43.00 183 GLY A C 1
ATOM 1437 O O . GLY A 1 183 ? 40.918 9.599 12.955 1.00 43.00 183 GLY A O 1
#

Secondary structure (DSSP, 8-state):
-------HHHHHHHHHHHHHHHHHHEEEEEEEE--SSGGG-EEEEEEEETTEEEEEEEEE-BTTB-HHHHHHHH--TTS-EEEEEES-TT-SHHHHHHHHTPPTT----S-HHHHH--HHHHHHHHHHS--PPPSS-STTHHHHHHHHHHHHHHHTSTT---------HHHHHHHHHHHTS--

Radius of gyration: 24.45 Å; Cα contacts (8 Å, |Δi|>4): 196; chains: 1; bounding box: 69×52×78 Å

Mean predicted aligned error: 15.61 Å

Nearest PDB structures (foldseek):
  5f1x-assembly1_A  TM=6.661E-01  e=2.035E-01  Homo sapiens
  7nqr-assembly1_A  TM=7.168E-01  e=3.605E-01  Plasmodium falciparum 3D7
  6cz1-assembly1_A  TM=3.575E-01  e=2.345E-02  Homo sapiens
  5ey4-assembly1_A  TM=3.564E-01  e=1.578E-01  Homo sapiens
  6p2u-assembly1_A  TM=3.618E-01  e=2.035E-01  Homo sapiens

Foldseek 3Di:
DDDDDQDPVNVVVVVVVVVVVVCQAWEWEWEWEDDPDQQAIKIWIWIDHPNDIDTPDIDGGDPVRGPVNVVVVVDDPVGHYHYHYPDCCCPPVLLNVQPPPDDPLAARPDDPCRNFAHPVQVVCCVPVVDGDDTRRDDPCVVVVNVVSVVVVVVVPDPPDPDPPPPPPVVVVVVVVVVVVVVD

Sequence (183 aa):
MPSIYLTPASISYLTQFILALAITLFLLNLGIDCATDPAKVGLALAEWDNHRTEILRVVVGSPAKTIANTIFRWLTPEQPALLAMDAPLGWPATLGQSLFHHQAGETIEINSDTLFRRETDRVVKRLVGRQPLDVGADRIARTAHAALKRIRQHLLLPHQRAAWLNIPARRILEEKARNLSVG

Solvent-accessible surface area (backbone atoms only — not comparable to full-atom values): 10824 Å² total; per-residue (Å²): 130,90,80,85,80,75,46,77,67,54,48,51,52,49,51,52,49,52,50,53,49,42,56,64,44,53,29,39,37,37,41,30,45,63,50,97,50,57,64,64,20,38,40,35,39,25,42,34,44,79,96,41,78,46,79,76,46,76,49,66,24,31,94,93,46,43,62,67,61,51,50,59,73,73,53,55,97,87,54,70,64,50,80,46,67,56,59,72,82,35,39,21,67,54,34,25,64,57,51,76,80,56,55,94,81,58,66,75,88,66,54,65,69,63,30,16,38,43,69,67,44,55,50,45,27,71,77,69,71,48,78,63,83,46,73,43,38,66,100,50,46,64,59,51,55,53,47,27,53,51,50,54,59,46,69,72,42,98,83,56,89,70,91,75,74,85,66,60,70,65,60,61,51,54,53,52,55,53,63,62,72,78,109

pLDDT: mean 73.85, std 14.91, range [40.09, 96.94]